Protein AF-A0A4Q9GU08-F1 (afdb_monomer)

pLDDT: mean 93.98, std 8.06, range [50.5, 98.88]

Solvent-accessible surface area (backbone atoms only — not comparable to full-atom values): 18104 Å² total; per-residue (Å²): 115,50,34,50,41,91,43,99,48,80,90,37,24,18,35,25,36,45,15,51,39,58,39,74,58,59,21,26,62,29,75,61,29,15,22,50,51,20,52,94,77,51,60,64,51,77,38,56,16,46,48,38,35,28,8,19,56,70,26,50,50,27,74,63,56,17,49,40,62,25,51,34,48,38,89,78,19,73,30,45,25,27,49,39,76,45,69,44,100,84,68,49,78,46,74,47,68,45,73,54,57,73,63,79,79,54,92,68,53,23,60,36,51,36,46,37,62,57,47,41,25,48,27,48,62,64,36,37,30,65,68,56,42,58,72,62,49,30,66,78,31,83,84,69,80,57,47,46,30,32,72,29,57,40,97,90,66,48,56,20,60,34,75,66,56,15,77,21,61,42,66,60,54,44,50,35,50,45,31,18,53,36,26,3,23,9,18,83,90,39,60,51,49,56,32,49,67,28,89,74,36,55,47,35,70,69,45,71,59,49,36,62,94,96,51,34,46,45,42,67,76,57,50,54,52,50,44,52,53,40,45,65,28,59,60,56,82,59,64,53,45,78,78,63,9,65,58,46,38,54,76,27,46,51,44,77,52,34,21,62,55,37,48,26,62,94,62,66,64,38,70,33,24,25,46,45,25,33,36,46,28,22,78,82,53,36,48,49,27,16,38,76,79,37,52,26,32,35,34,27,40,63,58,39,44,35,43,39,51,36,46,76,64,52,14,26,37,71,58,56,8,70,18,80,43,66,67,52,42,44,69,52,38,23,51,39,39,33,64,27,32,55,45,49,69,70,43,53,70,71,54,42,52,38,31,41,46,17,51,36,19,45

Sequence (362 aa):
MWAHAPASTQHADGLGPLFVARSCASCHAGSGGRTTFRLGRDDPGEHPGLVVKLADDEGRPDPFYGAELQTQGLLGAVAEGKAGVVLGDDGRPRWRIDGRGYGPLAPGTRMSPRVAPSLFGVGLLERVDEAAILAREDPDDRNGDGVSGRAHRLADRSIGRFGWKASEPTLERQAASAFALDLGLSTVIRPDGAGDCTEWQVACLASPQGAPPGEAEVAEPLMTRLVAFLDSRPAPVTEPAAGKGPRLFATAGCGACHAPSLPLKGGGEAKAFTDLLLHDLGPDLDDGAGEAGAASAEWRTAPLWGVARALAQGSGLLHDGRAATVAEAIRWHGGEAEGAKRRFERLSSKDRDALTAYVEGL

Foldseek 3Di:
DADEPPDPDLLRYQQAQFALDSDQCQLQVADQRWHLDAPPPDFQQPRSQKKKAKAAQQAHGFQQQFGTQRSDGDQPFDRQAGWDWDQDPVRFTDIDGHPGPRDDTDPRIFIFMFGGGGLAPVLQQLFFDPVQLQVLAQLPPPVVLQWHWDFQQAPVRATFQDDFQSHHRHPLVVVQLCCLHHRLWADPVRRDSLRRHHPSRVSSNPGDGSDDPPATSCHPVNSVVVRVVSSPRHFAQFDFDDDCQVVLCVVLVLCSAQPQWGAGDVGDIDRFRGSQTWTQQDDLQQRSNANNRGGSRITGGGGLTCLLSSLVSQAADDGNSHHNFPLSVLCSGHRSSPSSSVSLVPDDPVNVVSNRRRSSRD

InterPro domains:
  IPR009056 Cytochrome c-like domain [PS51007] (240-362)
  IPR010538 Di-haem oxidoreductase, putative peroxidase [PF06537] (109-361)
  IPR036909 Cytochrome c-like domain superfamily [G3DSA:1.10.760.10] (223-362)
  IPR036909 Cytochrome c-like domain superfamily [SSF46626] (234-362)
  IPR051395 Cytochrome c-dependent Peroxidase and MauG [PTHR30600] (21-361)

Secondary structure (DSSP, 8-state):
--EESSPS-TTSEEE-SEES-SSHHHHT-SGGG-----BTTB-TTT-TTEEEEEE-TT-PBBTTTBSB---EE-TTPPP--EEEEEE-TTS-EEEEEES-SSSSPPTT-EEEEEE----TTHHHHHTB-HHHHHTT--TT-TTSSS---B--B-TTSPBP-BTTTT-BSSHHHHHHHHHHHHS---BSSS--TTTT--TT-HHHHTSPPSS-TTS-SB-HHHHHHHHHHHHTPPPPP--PPPSSHHHHHHHHTGGGTS-S-EEBTTS-EE--S----EEE--TTS--S--BTTB-TTEEE----TTHHHHHHTTPPBSTTS-BSSHHHHHHH--GGGHHHHHHHHTS-HHHHHHHHHHHHT-

Structure (mmCIF, N/CA/C/O backbone):
data_AF-A0A4Q9GU08-F1
#
_entry.id   AF-A0A4Q9GU08-F1
#
loop_
_atom_site.group_PDB
_atom_site.id
_atom_site.type_symbol
_atom_site.label_atom_id
_atom_site.label_alt_id
_atom_site.label_comp_id
_atom_site.label_asym_id
_atom_site.label_entity_id
_atom_site.label_seq_id
_atom_site.pdbx_PDB_ins_code
_atom_site.Cartn_x
_atom_site.Cartn_y
_atom_site.Cartn_z
_atom_site.occupancy
_atom_site.B_iso_or_equiv
_atom_site.auth_seq_id
_atom_site.auth_comp_id
_atom_site.auth_asym_id
_atom_site.auth_atom_id
_atom_site.pdbx_PDB_model_num
ATOM 1 N N . MET A 1 1 ? 13.114 14.716 -11.279 1.00 60.84 1 MET A N 1
ATOM 2 C CA . MET A 1 1 ? 12.374 14.008 -12.342 1.00 60.84 1 MET A CA 1
ATOM 3 C C . MET A 1 1 ? 13.414 13.299 -13.176 1.00 60.84 1 MET A C 1
ATOM 5 O O . MET A 1 1 ? 14.388 13.957 -13.523 1.00 60.84 1 MET A O 1
ATOM 9 N N . TRP A 1 2 ? 13.241 12.003 -13.416 1.00 71.12 2 TRP A N 1
ATOM 10 C CA . TRP A 1 2 ? 14.169 11.221 -14.231 1.00 71.12 2 TRP A CA 1
ATOM 11 C C . TRP A 1 2 ? 13.911 11.468 -15.725 1.00 71.12 2 TRP A C 1
ATOM 13 O O . TRP A 1 2 ? 12.773 11.721 -16.157 1.00 71.12 2 TRP A O 1
ATOM 23 N N . ALA A 1 3 ? 14.988 11.465 -16.498 1.00 69.75 3 ALA A N 1
ATOM 24 C CA . ALA A 1 3 ? 15.001 11.561 -17.947 1.00 69.75 3 ALA A CA 1
ATOM 25 C C . ALA A 1 3 ? 15.342 10.188 -18.542 1.00 69.75 3 ALA A C 1
ATOM 27 O O . ALA A 1 3 ? 15.985 9.372 -17.889 1.00 69.75 3 ALA A O 1
ATOM 28 N N . HIS A 1 4 ? 14.861 9.930 -19.758 1.00 61.47 4 HIS A N 1
ATOM 29 C CA . HIS A 1 4 ? 15.184 8.698 -20.474 1.00 61.47 4 HIS A CA 1
ATOM 30 C C . HIS A 1 4 ? 16.636 8.733 -20.944 1.00 61.47 4 HIS A C 1
ATOM 32 O O . HIS A 1 4 ? 17.126 9.802 -21.320 1.00 61.47 4 HIS A O 1
ATOM 38 N N . ALA A 1 5 ? 17.266 7.564 -20.995 1.00 59.84 5 ALA A N 1
ATOM 39 C CA . ALA A 1 5 ? 18.600 7.431 -21.552 1.00 59.84 5 ALA A CA 1
ATOM 40 C C . ALA A 1 5 ? 18.603 7.468 -23.086 1.00 59.84 5 ALA A C 1
ATOM 42 O O . ALA A 1 5 ? 17.714 6.886 -23.716 1.00 59.84 5 ALA A O 1
ATOM 43 N N . PRO A 1 6 ? 19.598 8.127 -23.717 1.00 56.50 6 PRO A N 1
ATOM 44 C CA . PRO A 1 6 ? 20.628 8.984 -23.112 1.00 56.50 6 PRO A CA 1
ATOM 45 C C . PRO A 1 6 ? 20.108 10.408 -22.818 1.00 56.50 6 PRO A C 1
ATOM 47 O O . PRO A 1 6 ? 19.596 11.086 -23.714 1.00 56.50 6 PRO A O 1
ATOM 50 N N . ALA A 1 7 ? 20.311 10.910 -21.597 1.00 60.75 7 ALA A N 1
ATOM 51 C CA . ALA A 1 7 ? 19.960 12.279 -21.210 1.00 60.75 7 ALA A CA 1
ATOM 52 C C . ALA A 1 7 ? 21.188 13.207 -21.163 1.00 60.75 7 ALA A C 1
ATOM 54 O O . ALA A 1 7 ? 22.314 12.798 -20.893 1.00 60.75 7 ALA A O 1
ATOM 55 N N . SER A 1 8 ? 20.979 14.518 -21.339 1.00 50.50 8 SER A N 1
ATOM 56 C CA . SER A 1 8 ? 22.049 15.516 -21.144 1.00 50.50 8 SER A CA 1
ATOM 57 C C . SER A 1 8 ? 22.481 15.670 -19.676 1.00 50.50 8 SER A C 1
ATOM 59 O O . SER A 1 8 ? 23.526 16.256 -19.397 1.00 50.50 8 SER A O 1
ATOM 61 N N . THR A 1 9 ? 21.698 15.140 -18.730 1.00 54.97 9 THR A N 1
ATOM 62 C CA . THR A 1 9 ? 21.961 15.169 -17.287 1.00 54.97 9 THR A CA 1
ATOM 63 C C . THR A 1 9 ? 22.280 13.772 -16.756 1.00 54.97 9 THR A C 1
ATOM 65 O O . THR A 1 9 ? 21.368 13.038 -16.386 1.00 54.97 9 THR A O 1
ATOM 68 N N . GLN A 1 10 ? 23.568 13.443 -16.628 1.00 54.66 10 GLN A N 1
ATOM 69 C CA . GLN A 1 10 ? 24.058 12.121 -16.192 1.00 54.66 10 GLN A CA 1
ATOM 70 C C . GLN A 1 10 ? 23.560 11.675 -14.800 1.00 54.66 10 GLN A C 1
ATOM 72 O O . GLN A 1 10 ? 23.542 10.492 -14.500 1.00 54.66 10 GLN A O 1
ATOM 77 N N . HIS A 1 11 ? 23.151 12.606 -13.928 1.00 50.59 11 HIS A N 1
ATOM 78 C CA . HIS A 1 11 ? 22.688 12.301 -12.562 1.00 50.59 11 HIS A CA 1
ATOM 79 C C . HIS A 1 11 ? 21.182 12.016 -12.439 1.00 50.59 11 HIS A C 1
ATOM 81 O O . HIS A 1 11 ? 20.710 11.722 -11.342 1.00 50.59 11 HIS A O 1
ATOM 87 N N . ALA A 1 12 ? 20.423 12.174 -13.524 1.00 59.12 12 ALA A N 1
ATOM 88 C CA . ALA A 1 12 ? 18.991 11.878 -13.586 1.00 59.12 12 ALA A CA 1
ATOM 89 C C . ALA A 1 12 ? 18.651 11.091 -14.861 1.00 59.12 12 ALA A C 1
ATOM 91 O O . ALA A 1 12 ? 17.525 11.170 -15.352 1.00 59.12 12 ALA A O 1
ATOM 92 N N . ASP A 1 13 ? 19.651 10.398 -15.401 1.00 59.47 13 ASP A N 1
ATOM 93 C CA . ASP A 1 13 ? 19.553 9.542 -16.574 1.00 59.47 13 ASP A CA 1
ATOM 94 C C . ASP A 1 13 ? 19.112 8.129 -16.156 1.00 59.47 13 ASP A C 1
ATOM 96 O O . ASP A 1 13 ? 19.470 7.689 -15.064 1.00 59.47 13 ASP A O 1
ATOM 100 N N . GLY A 1 14 ? 18.329 7.442 -16.990 1.00 62.12 14 GLY A N 1
ATOM 101 C CA . GLY A 1 14 ? 17.935 6.043 -16.762 1.00 62.12 14 GLY A CA 1
ATOM 102 C C . GLY A 1 14 ? 16.454 5.772 -16.492 1.00 62.12 14 GLY A C 1
ATOM 103 O O . GLY A 1 14 ? 16.118 4.672 -16.082 1.00 62.12 14 GLY A O 1
ATOM 104 N N . LEU A 1 15 ? 15.530 6.725 -16.699 1.00 78.31 15 LEU A N 1
ATOM 105 C CA . LEU A 1 15 ? 14.101 6.367 -16.669 1.00 78.31 15 LEU A CA 1
ATOM 106 C C . LEU A 1 15 ? 13.862 5.202 -17.640 1.00 78.31 15 LEU A C 1
ATOM 108 O O . LEU A 1 15 ? 14.143 5.358 -18.835 1.00 78.31 15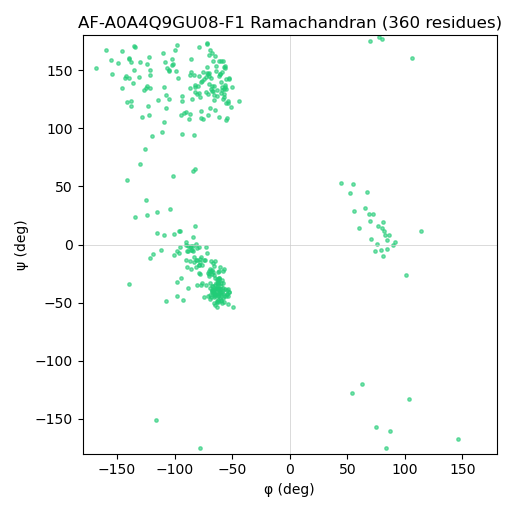 LEU A O 1
ATOM 112 N N . GLY A 1 16 ? 13.344 4.087 -17.121 1.00 79.19 16 GLY A N 1
ATOM 113 C CA . GLY A 1 16 ? 13.185 2.867 -17.894 1.00 79.19 16 GLY A CA 1
ATOM 114 C C . GLY A 1 16 ? 12.282 3.059 -19.114 1.00 79.19 16 GLY A C 1
ATOM 115 O O . GLY A 1 16 ? 11.468 3.988 -19.168 1.00 79.19 16 GLY A O 1
ATOM 116 N N . PRO A 1 17 ? 12.407 2.196 -20.130 1.00 87.38 17 PRO A N 1
ATOM 117 C CA . PRO A 1 17 ? 11.572 2.260 -21.328 1.00 87.38 17 PRO A CA 1
ATOM 118 C C . PRO A 1 17 ? 10.094 1.956 -21.042 1.00 87.38 17 PRO A C 1
ATOM 120 O O . PRO A 1 17 ? 9.236 2.471 -21.757 1.00 87.38 17 PRO A O 1
ATOM 123 N N . LEU A 1 18 ? 9.797 1.182 -19.994 1.00 93.81 18 LEU A N 1
ATOM 124 C CA . LEU A 1 18 ? 8.470 0.989 -19.410 1.00 93.81 18 LEU A CA 1
ATOM 125 C C . LEU A 1 18 ? 8.511 1.413 -17.937 1.00 93.81 18 LEU A C 1
ATOM 127 O O . LEU A 1 18 ? 9.479 1.121 -17.237 1.00 93.81 18 LEU A O 1
ATOM 131 N N . PHE A 1 19 ? 7.507 2.174 -17.505 1.00 94.00 19 PHE A N 1
ATOM 132 C CA . PHE A 1 19 ? 7.413 2.720 -16.147 1.00 94.00 19 PHE A CA 1
ATOM 133 C C . PHE A 1 19 ? 5.964 3.106 -15.815 1.00 94.00 19 PHE A C 1
ATOM 135 O O . PHE A 1 19 ? 5.113 3.252 -16.699 1.00 94.00 19 PHE A O 1
ATOM 142 N N . VAL A 1 20 ? 5.691 3.376 -14.538 1.00 94.06 20 VAL A N 1
ATOM 143 C CA . VAL A 1 20 ? 4.426 3.962 -14.068 1.00 94.06 20 VAL A CA 1
ATOM 144 C C . VAL A 1 20 ? 4.555 5.469 -13.863 1.00 94.06 20 VAL A C 1
ATOM 146 O O . VAL A 1 20 ? 3.690 6.245 -14.274 1.00 94.06 20 VAL A O 1
ATOM 149 N N . ALA A 1 21 ? 5.652 5.919 -13.251 1.00 92.25 21 ALA A N 1
ATOM 150 C CA . ALA A 1 21 ? 5.870 7.325 -12.934 1.00 92.25 21 ALA A CA 1
ATOM 151 C C . ALA A 1 21 ? 7.316 7.773 -13.173 1.00 92.25 21 ALA A C 1
ATOM 153 O O . ALA A 1 21 ? 8.253 6.990 -13.188 1.00 92.25 21 ALA A O 1
ATOM 154 N N . ARG A 1 22 ? 7.519 9.088 -13.322 1.00 89.56 22 ARG A N 1
ATOM 155 C CA . ARG A 1 22 ? 8.844 9.681 -13.616 1.00 89.56 22 ARG A CA 1
ATOM 156 C C . ARG A 1 22 ? 9.602 10.163 -12.379 1.00 89.56 22 ARG A C 1
ATOM 158 O O . ARG A 1 22 ? 10.690 10.742 -12.488 1.00 89.56 22 ARG A O 1
ATOM 165 N N . SER A 1 23 ? 8.991 10.053 -11.200 1.00 91.44 23 SER A N 1
ATOM 166 C CA . SER A 1 23 ? 9.593 10.426 -9.919 1.00 91.44 23 SER A CA 1
ATOM 167 C C . SER A 1 23 ? 8.769 9.917 -8.742 1.00 91.44 23 SER A C 1
ATOM 169 O O . SER A 1 23 ? 7.543 9.894 -8.820 1.00 91.44 23 SER A O 1
ATOM 171 N N . CYS A 1 24 ? 9.421 9.660 -7.605 1.00 92.12 24 CYS A N 1
ATOM 172 C CA . CYS A 1 24 ? 8.746 9.310 -6.350 1.00 92.12 24 CYS A CA 1
ATOM 173 C C . CYS A 1 24 ? 7.692 10.363 -5.959 1.00 92.12 24 CYS A C 1
ATOM 175 O O . CYS A 1 24 ? 6.599 10.038 -5.507 1.00 92.12 24 CYS A O 1
ATOM 177 N N . ALA A 1 25 ? 8.002 11.645 -6.183 1.00 91.56 25 ALA A N 1
ATOM 178 C CA . ALA A 1 25 ? 7.106 12.753 -5.873 1.00 91.56 25 ALA A CA 1
ATOM 179 C C . ALA A 1 25 ? 5.827 12.764 -6.724 1.00 91.56 25 ALA A C 1
ATOM 181 O O . ALA A 1 25 ? 4.870 13.401 -6.315 1.00 91.56 25 ALA A O 1
ATOM 182 N N . SER A 1 26 ? 5.779 12.075 -7.869 1.00 92.19 26 SER A N 1
ATOM 183 C CA . SER A 1 26 ? 4.555 11.953 -8.672 1.00 92.19 26 SER A CA 1
ATOM 184 C C . SER A 1 26 ? 3.512 11.089 -7.957 1.00 92.19 26 SER A C 1
ATOM 186 O O . SER A 1 26 ? 2.348 11.470 -7.883 1.00 92.19 26 SER A O 1
ATOM 188 N N . CYS A 1 27 ? 3.938 9.969 -7.370 1.00 94.38 27 CYS A N 1
ATOM 189 C CA . CYS A 1 27 ? 3.060 9.057 -6.634 1.00 94.38 27 CYS A CA 1
ATOM 190 C C . CYS A 1 27 ? 2.795 9.557 -5.204 1.00 94.38 27 CYS A C 1
ATOM 192 O O . CYS A 1 27 ? 1.690 9.428 -4.678 1.00 94.38 27 CYS A O 1
ATOM 194 N N . HIS A 1 28 ? 3.803 10.188 -4.595 1.00 94.81 28 HIS A N 1
ATOM 195 C CA . HIS A 1 28 ? 3.796 10.683 -3.215 1.00 94.81 28 HIS A CA 1
ATOM 196 C C . HIS A 1 28 ? 3.621 12.212 -3.122 1.00 94.81 28 HIS A C 1
ATOM 198 O O . HIS A 1 28 ? 4.132 12.842 -2.196 1.00 94.81 28 HIS A O 1
ATOM 204 N N . ALA A 1 29 ? 2.916 12.821 -4.083 1.00 87.19 29 ALA A N 1
ATOM 205 C CA . ALA A 1 29 ? 2.761 14.278 -4.199 1.00 87.19 29 ALA A CA 1
ATOM 206 C C . ALA A 1 29 ? 1.937 14.912 -3.069 1.00 87.19 29 ALA A C 1
ATOM 208 O O . ALA A 1 29 ? 2.058 16.107 -2.795 1.00 87.19 29 ALA A O 1
ATOM 209 N N . GLY A 1 30 ? 1.054 14.130 -2.447 1.00 84.94 30 GLY A N 1
ATOM 210 C CA . GLY A 1 30 ? 0.145 14.638 -1.439 1.00 84.94 30 GLY A CA 1
ATOM 211 C C . GLY A 1 30 ? 0.849 15.024 -0.142 1.00 84.94 30 GLY A C 1
ATOM 212 O O . GLY A 1 30 ? 1.968 14.621 0.191 1.00 84.94 30 GLY A O 1
ATOM 213 N N . SER A 1 31 ? 0.124 15.807 0.638 1.00 83.06 31 SER A N 1
ATOM 214 C CA . SER A 1 31 ? 0.397 16.109 2.030 1.00 83.06 31 SER A CA 1
ATOM 215 C C . SER A 1 31 ? 0.779 14.833 2.798 1.00 83.06 31 SER A C 1
ATOM 217 O O . SER A 1 31 ? 0.031 13.862 2.852 1.00 83.06 31 SER A O 1
ATOM 219 N N . GLY A 1 32 ? 1.957 14.841 3.426 1.00 79.94 32 GLY A N 1
ATOM 220 C CA . GLY A 1 32 ? 2.446 13.693 4.197 1.00 79.94 32 GLY A CA 1
ATOM 221 C C . GLY A 1 32 ? 3.092 12.609 3.333 1.00 79.94 32 GLY A C 1
ATOM 222 O O . GLY A 1 32 ? 3.359 11.519 3.822 1.00 79.94 32 GLY A O 1
ATOM 223 N N . GLY A 1 33 ? 3.366 12.887 2.055 1.00 89.00 33 GLY A N 1
ATOM 224 C CA . GLY A 1 33 ? 3.986 11.919 1.155 1.00 89.00 33 GLY A CA 1
ATOM 225 C C . GLY A 1 33 ? 3.067 10.746 0.819 1.00 89.00 33 GLY A C 1
ATOM 226 O O . GLY A 1 33 ? 3.565 9.660 0.562 1.00 89.00 33 GLY A O 1
ATOM 227 N N . ARG A 1 34 ? 1.744 10.933 0.879 1.00 93.75 34 ARG A N 1
ATOM 228 C CA . ARG A 1 34 ? 0.727 9.953 0.464 1.00 93.75 34 ARG A CA 1
ATOM 229 C C . ARG A 1 34 ? 0.125 10.394 -0.867 1.00 93.75 34 ARG A C 1
ATOM 231 O O . ARG A 1 34 ? -0.005 11.594 -1.098 1.00 93.75 34 ARG A O 1
ATOM 238 N N . THR A 1 35 ? -0.308 9.457 -1.705 1.00 96.31 35 THR A N 1
ATOM 239 C CA . THR A 1 35 ? -1.097 9.787 -2.903 1.00 96.31 35 THR A CA 1
ATOM 240 C C . THR A 1 35 ? -2.363 10.574 -2.573 1.00 96.31 35 THR A C 1
ATOM 242 O O . THR A 1 35 ? -2.952 10.387 -1.508 1.00 96.31 35 THR A O 1
ATOM 245 N N . THR A 1 36 ? -2.834 11.401 -3.503 1.00 96.50 36 THR A N 1
ATOM 246 C CA . THR A 1 36 ? -4.176 11.993 -3.455 1.00 96.50 36 THR A CA 1
ATOM 247 C C . THR A 1 36 ? -5.261 11.049 -3.953 1.00 96.50 36 THR A C 1
ATOM 249 O O . THR A 1 36 ? -6.416 11.335 -3.678 1.00 96.50 36 THR A O 1
ATOM 252 N N . PHE A 1 37 ? -4.924 9.937 -4.618 1.00 97.75 37 PHE A N 1
ATOM 253 C CA . PHE A 1 37 ? -5.879 9.056 -5.298 1.00 97.75 37 PHE A CA 1
ATOM 254 C C . PHE A 1 37 ? -7.071 8.652 -4.423 1.00 97.75 37 PHE A C 1
ATOM 256 O O . PHE A 1 37 ? -6.908 8.251 -3.264 1.00 97.75 37 PHE A O 1
ATOM 263 N N . ARG A 1 38 ? -8.269 8.714 -5.003 1.00 97.75 38 ARG A N 1
ATOM 264 C CA . ARG A 1 38 ? -9.500 8.148 -4.459 1.00 97.75 38 ARG A CA 1
ATOM 265 C C . ARG A 1 38 ? -10.339 7.556 -5.583 1.00 97.75 38 ARG A C 1
ATOM 267 O O . ARG A 1 38 ? -10.770 8.274 -6.492 1.00 97.75 38 ARG A O 1
ATOM 274 N N . LEU A 1 39 ? -10.640 6.268 -5.463 1.00 97.50 39 LEU A N 1
ATOM 275 C CA . LEU A 1 39 ? -11.527 5.578 -6.389 1.00 97.50 39 LEU A CA 1
ATOM 276 C C . LEU A 1 39 ? -12.915 6.240 -6.392 1.00 97.50 39 LEU A C 1
ATOM 278 O O . LEU A 1 39 ? -13.424 6.674 -5.357 1.00 97.50 39 LEU A O 1
ATOM 282 N N . GLY A 1 40 ? -13.514 6.357 -7.577 1.00 94.56 40 GLY A N 1
ATOM 283 C CA . GLY A 1 40 ? -14.795 7.040 -7.777 1.00 94.56 40 GLY A CA 1
ATOM 284 C C . GLY A 1 40 ? -14.690 8.567 -7.865 1.00 94.56 40 GLY A C 1
ATOM 285 O O . GLY A 1 40 ? -15.669 9.209 -8.239 1.00 94.56 40 GLY A O 1
ATOM 286 N N . ARG A 1 41 ? -13.521 9.158 -7.568 1.00 96.19 41 ARG A N 1
ATOM 287 C CA . ARG A 1 41 ? -13.219 10.561 -7.896 1.00 96.19 41 ARG A CA 1
ATOM 288 C C . ARG A 1 41 ? -12.218 10.671 -9.040 1.00 96.19 41 ARG A C 1
ATOM 290 O O . ARG A 1 41 ? -12.447 11.462 -9.948 1.00 96.19 41 ARG A O 1
ATOM 297 N N . ASP A 1 42 ? -11.119 9.932 -8.955 1.00 97.06 42 ASP A N 1
ATOM 298 C CA . ASP A 1 42 ? -10.017 10.042 -9.908 1.00 97.06 42 ASP A CA 1
ATOM 299 C C . ASP A 1 42 ? -10.055 8.909 -10.932 1.00 97.06 42 ASP A C 1
ATOM 301 O O . ASP A 1 42 ? -10.573 7.823 -10.658 1.00 97.06 42 ASP A O 1
ATOM 305 N N . ASP A 1 43 ? -9.471 9.165 -12.100 1.00 96.38 43 ASP A N 1
ATOM 306 C CA . ASP A 1 43 ? -9.274 8.151 -13.130 1.00 96.38 43 ASP A CA 1
ATOM 307 C C . ASP A 1 43 ? -8.085 7.246 -12.751 1.00 96.38 43 ASP A C 1
ATOM 309 O O . ASP A 1 43 ? -6.949 7.734 -12.692 1.00 96.38 43 ASP A O 1
ATOM 313 N N . PRO A 1 44 ? -8.300 5.943 -12.482 1.00 96.44 44 PRO A N 1
ATOM 314 C CA . PRO A 1 44 ? -7.208 5.030 -12.162 1.00 96.44 44 PRO A CA 1
ATOM 315 C C . PRO A 1 44 ? -6.200 4.864 -13.304 1.00 96.44 44 PRO A C 1
ATOM 317 O O . PRO A 1 44 ? -5.053 4.524 -13.034 1.00 96.44 44 PRO A O 1
ATOM 320 N N . GLY A 1 45 ? -6.595 5.112 -14.556 1.00 95.12 45 GLY A N 1
ATOM 321 C CA . GLY A 1 45 ? -5.724 4.968 -15.720 1.00 95.12 45 GLY A CA 1
ATOM 322 C C . GLY A 1 45 ? -4.734 6.117 -15.909 1.00 95.12 45 GLY A C 1
ATOM 323 O O . GLY A 1 45 ? -3.782 5.972 -16.673 1.00 95.12 45 GLY A O 1
ATOM 324 N N . GLU A 1 46 ? -4.946 7.244 -15.225 1.00 93.88 46 GLU A N 1
ATOM 325 C CA . GLU A 1 46 ? -4.139 8.465 -15.373 1.00 93.88 46 GLU A CA 1
ATOM 326 C C . GLU A 1 46 ? -3.472 8.913 -14.064 1.00 93.88 46 GLU A C 1
ATOM 328 O O . GLU A 1 46 ? -2.636 9.820 -14.070 1.00 93.88 46 GLU A O 1
ATOM 333 N N . HIS A 1 47 ? -3.847 8.334 -12.919 1.00 95.62 47 HIS A N 1
ATOM 334 C CA . HIS A 1 47 ? -3.384 8.821 -11.624 1.00 95.62 47 HIS A CA 1
ATOM 335 C C . HIS A 1 47 ? -2.098 8.102 -11.164 1.00 95.62 47 HIS A C 1
ATOM 337 O O . HIS A 1 47 ? -2.160 6.947 -10.748 1.00 95.62 47 HIS A O 1
ATOM 343 N N . PRO A 1 48 ? -0.941 8.790 -11.077 1.00 91.69 48 PRO A N 1
ATOM 344 C CA . PRO A 1 48 ? 0.357 8.146 -10.828 1.00 91.69 48 PRO A CA 1
ATOM 345 C C . PRO A 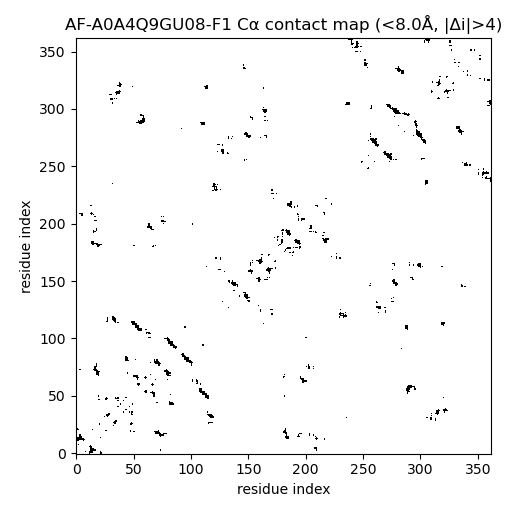1 48 ? 0.483 7.510 -9.439 1.00 91.69 48 PRO A C 1
ATOM 347 O O . PRO A 1 48 ? 1.294 6.624 -9.223 1.00 91.69 48 PRO A O 1
ATOM 350 N N . GLY A 1 49 ? -0.300 7.966 -8.460 1.00 95.19 49 GLY A N 1
ATOM 351 C CA . GLY A 1 49 ? -0.291 7.398 -7.111 1.00 95.19 49 GLY A CA 1
ATOM 352 C C . GLY A 1 49 ? -1.139 6.135 -6.909 1.00 95.19 49 GLY A C 1
ATOM 353 O O . GLY A 1 49 ? -1.449 5.833 -5.754 1.00 95.19 49 GLY A O 1
ATOM 354 N N . LEU A 1 50 ? -1.543 5.457 -7.987 1.00 97.62 50 LEU A N 1
ATOM 355 C CA . LEU A 1 50 ? -2.119 4.113 -7.981 1.00 97.62 50 LEU A CA 1
ATOM 356 C C . LEU A 1 50 ? -1.269 3.222 -8.897 1.00 97.62 50 LEU A C 1
ATOM 358 O O . LEU A 1 50 ? -1.193 3.477 -10.094 1.00 97.62 50 LEU A O 1
ATOM 362 N N . VAL A 1 51 ? -0.672 2.173 -8.341 1.00 97.75 51 VAL A N 1
ATOM 363 C CA . VAL A 1 51 ? -0.024 1.109 -9.123 1.00 97.75 51 VAL A CA 1
ATOM 364 C C . VAL A 1 51 ? -0.929 -0.117 -9.176 1.00 97.75 51 VAL A C 1
ATOM 366 O O . VAL A 1 51 ? -1.809 -0.253 -8.326 1.00 97.75 51 VAL A O 1
ATOM 369 N N . VAL A 1 52 ? -0.746 -1.023 -10.137 1.00 98.44 52 VAL A N 1
ATOM 370 C CA . VAL A 1 52 ? -1.535 -2.265 -10.216 1.00 98.44 52 VAL A CA 1
ATOM 371 C C . VAL A 1 52 ? -0.605 -3.457 -10.337 1.00 98.44 52 VAL A C 1
ATOM 373 O O . VAL A 1 52 ? -0.006 -3.662 -11.388 1.00 98.44 52 VAL A O 1
ATOM 376 N N . LYS A 1 53 ? -0.517 -4.263 -9.277 1.00 98.38 53 LYS A N 1
ATOM 377 C CA . LYS A 1 53 ? 0.219 -5.527 -9.322 1.00 98.38 53 LYS A CA 1
ATOM 378 C C . LYS A 1 53 ? -0.535 -6.562 -10.146 1.00 98.38 53 LYS A C 1
ATOM 380 O O . LYS A 1 53 ? -1.768 -6.610 -10.100 1.00 98.38 53 LYS A O 1
ATOM 385 N N . LEU A 1 54 ? 0.218 -7.383 -10.865 1.00 98.56 54 LEU A N 1
ATOM 386 C CA . LEU A 1 54 ? -0.267 -8.472 -11.699 1.00 98.56 54 LEU A CA 1
ATOM 387 C C . LEU A 1 54 ? 0.372 -9.765 -11.210 1.00 98.56 54 LEU A C 1
ATOM 389 O O . LEU A 1 54 ? 1.582 -9.941 -11.314 1.00 98.56 54 LEU A O 1
ATOM 393 N N . ALA A 1 55 ? -0.439 -10.647 -10.640 1.00 98.31 55 ALA A N 1
ATOM 394 C CA . ALA A 1 55 ? 0.031 -11.942 -10.175 1.00 98.31 55 ALA A CA 1
ATOM 395 C C . ALA A 1 55 ? -1.111 -12.954 -10.129 1.00 98.31 55 ALA A C 1
ATOM 397 O O . ALA A 1 55 ? -2.281 -12.570 -10.081 1.00 98.31 55 ALA A O 1
ATOM 398 N N . ASP A 1 56 ? -0.782 -14.240 -10.143 1.00 97.62 56 ASP A N 1
ATOM 399 C CA . ASP A 1 56 ? -1.728 -15.284 -9.751 1.00 97.62 56 ASP A CA 1
ATOM 400 C C . ASP A 1 56 ? -1.880 -15.389 -8.221 1.00 97.62 56 ASP A C 1
ATOM 402 O O . ASP A 1 56 ? -1.358 -14.572 -7.457 1.00 97.62 56 ASP A O 1
ATOM 406 N N . ASP A 1 57 ? -2.646 -16.375 -7.764 1.00 95.62 57 ASP A N 1
ATOM 407 C CA . ASP A 1 57 ? -2.937 -16.629 -6.353 1.00 95.62 57 ASP A CA 1
ATOM 408 C C . ASP A 1 57 ? -1.716 -17.104 -5.553 1.00 95.62 57 ASP A C 1
ATOM 410 O O . ASP A 1 57 ? -1.656 -16.880 -4.343 1.00 95.62 57 ASP A O 1
ATOM 414 N N . GLU A 1 58 ? -0.701 -17.670 -6.210 1.00 94.06 58 GLU A N 1
ATOM 415 C CA . GLU A 1 58 ? 0.588 -17.989 -5.585 1.00 94.06 58 GLU A CA 1
ATOM 416 C C . GLU A 1 58 ? 1.589 -16.821 -5.598 1.00 94.06 58 GLU A C 1
ATOM 418 O O . GLU A 1 58 ? 2.694 -16.939 -5.059 1.00 94.06 58 GLU A O 1
ATOM 423 N N . GLY A 1 59 ? 1.220 -15.688 -6.200 1.00 96.19 59 GLY A N 1
ATOM 424 C CA . GLY A 1 59 ? 2.067 -14.506 -6.291 1.00 96.19 59 GLY A CA 1
ATOM 425 C C . GLY A 1 59 ? 3.110 -14.560 -7.403 1.00 96.19 59 GLY A C 1
ATOM 426 O O . GLY A 1 59 ? 4.099 -13.826 -7.345 1.00 96.19 59 GLY A O 1
ATOM 427 N N . ARG A 1 60 ? 2.928 -15.423 -8.410 1.00 97.38 60 ARG A N 1
ATOM 428 C CA . ARG A 1 60 ? 3.778 -15.432 -9.606 1.00 97.38 60 ARG A CA 1
ATOM 429 C C . ARG A 1 60 ? 3.338 -14.299 -10.545 1.00 97.38 60 ARG A C 1
ATOM 431 O O . ARG A 1 60 ? 2.144 -14.209 -10.829 1.00 97.38 60 ARG A O 1
ATOM 438 N N . PRO A 1 61 ? 4.271 -13.457 -11.030 1.00 98.00 61 PRO A N 1
ATOM 439 C CA . PRO A 1 61 ? 3.970 -12.387 -11.981 1.00 98.00 61 PRO A CA 1
ATOM 440 C C . PRO A 1 61 ? 3.332 -12.882 -13.282 1.00 98.00 61 PRO A C 1
ATOM 442 O O . PRO A 1 61 ? 3.528 -14.035 -13.679 1.00 98.00 61 PRO A O 1
ATOM 445 N N . ASP A 1 62 ? 2.625 -11.997 -13.986 1.00 98.50 62 ASP A N 1
ATOM 446 C CA . ASP A 1 62 ? 2.132 -12.311 -15.327 1.00 98.50 62 ASP A CA 1
ATOM 447 C C . ASP A 1 62 ? 3.316 -12.468 -16.304 1.00 98.50 62 ASP A C 1
ATOM 449 O O . ASP A 1 62 ? 4.200 -11.612 -16.348 1.00 98.50 62 ASP A O 1
ATOM 453 N N . PRO A 1 63 ? 3.370 -13.531 -17.123 1.00 97.75 63 PRO A N 1
ATOM 454 C CA . PRO A 1 63 ? 4.511 -13.781 -18.002 1.00 97.75 63 PRO A CA 1
ATOM 455 C C . PRO A 1 63 ? 4.649 -12.775 -19.154 1.00 97.75 63 PRO A C 1
ATOM 457 O O . PRO A 1 63 ? 5.734 -12.663 -19.719 1.00 97.75 63 PRO A O 1
ATOM 460 N N . PHE A 1 64 ? 3.581 -12.066 -19.530 1.00 97.69 64 PHE A N 1
ATOM 461 C CA . PHE A 1 64 ? 3.606 -11.077 -20.613 1.00 97.69 64 PHE A CA 1
ATOM 462 C C . PHE A 1 64 ? 3.773 -9.651 -20.083 1.00 97.69 64 PHE A C 1
ATOM 464 O O . PHE A 1 64 ? 4.398 -8.826 -20.749 1.00 97.69 64 PHE A O 1
ATOM 471 N N . TYR A 1 65 ? 3.226 -9.383 -18.895 1.00 98.06 65 TYR A N 1
ATOM 472 C CA . TYR A 1 65 ? 3.117 -8.048 -18.299 1.00 98.06 65 TYR A CA 1
ATOM 473 C C . TYR A 1 65 ? 3.990 -7.816 -17.058 1.00 98.06 65 TYR A C 1
ATOM 475 O O . TYR A 1 65 ? 3.994 -6.717 -16.526 1.00 98.06 65 TYR A O 1
ATOM 483 N N . GLY A 1 66 ? 4.692 -8.831 -16.557 1.00 97.56 66 GLY A N 1
ATOM 484 C CA . GLY A 1 66 ? 5.515 -8.683 -15.361 1.00 97.56 66 GLY A CA 1
ATOM 485 C C . GLY A 1 66 ? 4.687 -8.614 -14.077 1.00 97.56 66 GLY A C 1
ATOM 486 O O . GLY A 1 66 ? 3.577 -9.153 -13.987 1.00 97.56 66 GLY A O 1
ATOM 487 N N . ALA A 1 67 ? 5.272 -8.023 -13.037 1.00 97.44 67 ALA A N 1
ATOM 488 C CA . ALA A 1 67 ? 4.704 -7.966 -11.693 1.00 97.44 67 ALA A CA 1
ATOM 489 C C . ALA A 1 67 ? 3.800 -6.743 -11.461 1.00 97.44 67 ALA A C 1
ATOM 491 O O . ALA A 1 67 ? 3.003 -6.737 -10.517 1.00 97.44 67 ALA A O 1
ATOM 492 N N . GLU A 1 68 ? 3.919 -5.696 -12.273 1.00 97.69 68 GLU A N 1
ATOM 493 C CA . GLU A 1 68 ? 3.192 -4.437 -12.165 1.00 97.69 68 GLU A CA 1
ATOM 494 C C . GLU A 1 68 ? 2.884 -3.838 -13.540 1.00 97.69 68 GLU A C 1
ATOM 496 O O . GLU A 1 68 ? 3.759 -3.713 -14.383 1.00 97.69 68 GLU A O 1
ATOM 501 N N . LEU A 1 69 ? 1.642 -3.380 -13.728 1.00 98.19 69 LEU A N 1
ATOM 502 C CA . LEU A 1 69 ? 1.197 -2.759 -14.972 1.00 98.19 69 LEU A CA 1
ATOM 503 C C . LEU A 1 69 ? 1.981 -1.473 -15.293 1.00 98.19 69 LEU A C 1
ATOM 505 O O . LEU A 1 69 ? 1.734 -0.421 -14.694 1.00 98.19 69 LEU A O 1
ATOM 509 N N . GLN A 1 70 ? 2.821 -1.520 -16.323 1.00 97.31 70 GLN A N 1
ATOM 510 C CA . GLN A 1 70 ? 3.617 -0.392 -16.807 1.00 97.31 70 GLN A CA 1
ATOM 511 C C . GLN A 1 70 ? 2.806 0.508 -17.752 1.00 97.31 70 GLN A C 1
ATOM 513 O O . GLN A 1 70 ? 2.688 0.278 -18.961 1.00 97.31 70 GLN A O 1
ATOM 518 N N . THR A 1 71 ? 2.210 1.562 -17.193 1.00 95.88 71 THR A N 1
ATOM 519 C CA . THR A 1 71 ? 1.238 2.412 -17.911 1.00 95.88 71 THR A CA 1
ATOM 520 C C . THR A 1 71 ? 1.849 3.410 -18.895 1.00 95.88 71 THR A C 1
ATOM 522 O O . THR A 1 71 ? 1.125 4.021 -19.687 1.00 95.88 71 THR A O 1
ATOM 525 N N . GLN A 1 72 ? 3.167 3.595 -18.864 1.00 94.62 72 GLN A N 1
ATOM 526 C CA . GLN A 1 72 ? 3.900 4.500 -19.741 1.00 94.62 72 GLN A CA 1
ATOM 527 C C . GLN A 1 72 ? 4.957 3.734 -20.535 1.00 94.62 72 GLN A C 1
ATOM 529 O O . GLN A 1 72 ? 5.512 2.743 -20.067 1.00 94.62 72 GLN A O 1
ATOM 534 N N . GLY A 1 73 ? 5.249 4.230 -21.737 1.00 92.56 73 GLY A N 1
ATOM 535 C CA . GLY A 1 73 ? 6.292 3.694 -22.602 1.00 92.56 73 GLY A CA 1
ATOM 536 C C . GLY A 1 73 ? 7.077 4.802 -23.296 1.00 92.56 73 GLY A C 1
ATOM 537 O O . GLY A 1 73 ? 6.521 5.841 -23.662 1.00 92.56 73 GLY A O 1
ATOM 538 N N . LEU A 1 74 ? 8.378 4.591 -23.465 1.00 89.56 74 LEU A N 1
ATOM 539 C CA . LEU A 1 74 ? 9.304 5.471 -24.177 1.00 89.56 74 LEU A CA 1
ATOM 540 C C . LEU A 1 74 ? 10.214 4.653 -25.096 1.00 89.56 74 LEU A C 1
ATOM 542 O O . LEU A 1 74 ? 10.217 3.429 -25.065 1.00 89.56 74 LEU A O 1
ATOM 546 N N . LEU A 1 75 ? 10.983 5.340 -25.947 1.00 83.88 75 LEU A N 1
ATOM 547 C CA . LEU A 1 75 ? 12.011 4.718 -26.799 1.00 83.88 75 LEU A CA 1
ATOM 548 C C . LEU A 1 75 ? 11.479 3.586 -27.703 1.00 83.88 75 LEU A C 1
ATOM 550 O O . LEU A 1 75 ? 12.204 2.673 -28.078 1.00 83.88 75 LEU A O 1
ATOM 554 N N . GLY A 1 76 ? 10.202 3.669 -28.089 1.00 86.00 76 GLY A N 1
ATOM 555 C CA . GLY A 1 76 ? 9.539 2.660 -28.917 1.00 86.00 76 GLY A CA 1
ATOM 556 C C . GLY A 1 76 ? 8.982 1.464 -28.139 1.00 86.00 76 GLY A C 1
ATOM 557 O O . GLY A 1 76 ? 8.307 0.635 -28.748 1.00 86.00 76 GLY A O 1
ATOM 558 N N . ALA A 1 77 ? 9.192 1.386 -26.822 1.00 92.56 77 ALA A N 1
ATOM 559 C CA . ALA A 1 77 ? 8.472 0.449 -25.973 1.00 92.56 77 ALA A CA 1
ATOM 560 C C . ALA A 1 77 ? 6.988 0.838 -25.897 1.00 92.56 77 ALA A C 1
ATOM 562 O O . ALA A 1 77 ? 6.626 2.004 -25.706 1.00 92.56 77 ALA A O 1
ATOM 563 N N . VAL A 1 78 ? 6.120 -0.153 -26.093 1.00 95.06 78 VAL A N 1
ATOM 564 C CA . VAL A 1 78 ? 4.668 0.027 -26.074 1.00 95.06 78 VAL A CA 1
ATOM 565 C C . VAL A 1 78 ? 4.203 -0.049 -24.624 1.00 95.06 78 VAL A C 1
ATOM 567 O O . VAL A 1 78 ? 4.481 -1.039 -23.955 1.00 95.06 78 VAL A O 1
ATOM 570 N N . ALA A 1 79 ? 3.495 0.974 -24.141 1.00 96.50 79 ALA A N 1
ATOM 571 C CA . ALA A 1 79 ? 2.873 0.924 -22.818 1.00 96.50 79 ALA A CA 1
ATOM 572 C C . ALA A 1 79 ? 1.953 -0.302 -22.702 1.00 96.50 79 ALA A C 1
ATOM 574 O O . ALA A 1 79 ? 1.257 -0.667 -23.652 1.00 96.50 79 ALA A O 1
ATOM 575 N N . GLU A 1 80 ? 1.920 -0.928 -21.533 1.00 98.06 80 GLU A N 1
ATOM 576 C CA . GLU A 1 80 ? 1.174 -2.170 -21.333 1.00 98.06 80 GLU A CA 1
ATOM 577 C C . GLU A 1 80 ? -0.344 -1.971 -21.366 1.00 98.06 80 GLU A C 1
ATOM 579 O O . GLU A 1 80 ? -1.099 -2.869 -21.751 1.00 98.06 80 GLU A O 1
ATOM 584 N N . GLY A 1 81 ? -0.795 -0.776 -21.004 1.00 97.44 81 GLY A N 1
ATOM 585 C CA . GLY A 1 81 ? -2.190 -0.365 -21.007 1.00 97.44 81 GLY A CA 1
ATOM 586 C C . GLY A 1 81 ? -2.463 0.603 -19.865 1.00 97.44 81 GLY A C 1
ATOM 587 O O . GLY A 1 81 ? -1.544 1.117 -19.233 1.00 97.44 81 GLY A O 1
ATOM 588 N N . LYS A 1 82 ? -3.739 0.858 -19.589 1.00 97.75 82 LYS A N 1
ATOM 589 C CA . LYS A 1 82 ? -4.175 1.707 -18.475 1.00 97.75 82 LYS A CA 1
ATOM 590 C C . LYS A 1 82 ? -5.069 0.928 -17.529 1.00 97.75 82 LYS A C 1
ATOM 592 O O . LYS A 1 82 ? -5.844 0.075 -17.963 1.00 97.75 82 LYS A O 1
ATOM 597 N N . ALA A 1 83 ? -4.978 1.225 -16.238 1.00 97.50 83 ALA A N 1
ATOM 598 C CA . ALA A 1 83 ? -5.893 0.654 -15.264 1.00 97.50 83 ALA A CA 1
ATOM 599 C C . ALA A 1 83 ? -7.316 1.174 -15.519 1.00 97.50 83 ALA A C 1
ATOM 601 O O . ALA A 1 83 ? -7.546 2.376 -15.608 1.00 97.50 83 ALA A O 1
ATOM 602 N N . GLY A 1 84 ? -8.273 0.260 -15.619 1.00 97.38 84 GLY A N 1
ATOM 603 C CA . GLY A 1 84 ? -9.697 0.552 -15.719 1.00 97.38 84 GLY A CA 1
ATOM 604 C C . GLY A 1 84 ? -10.462 -0.162 -14.611 1.00 97.38 84 GLY A C 1
ATOM 605 O O . GLY A 1 84 ? -10.028 -1.196 -14.100 1.00 97.38 84 GLY A O 1
ATOM 606 N N . VAL A 1 85 ? -11.626 0.370 -14.241 1.00 97.31 85 VAL A N 1
ATOM 607 C CA . VAL A 1 85 ? -12.450 -0.190 -13.162 1.00 97.31 85 VAL A CA 1
ATOM 608 C C . VAL A 1 85 ? -13.937 -0.085 -13.481 1.00 97.31 85 VAL A C 1
ATOM 610 O O . VAL A 1 85 ? -14.397 0.891 -14.073 1.00 97.31 85 VAL A O 1
ATOM 613 N N . VAL A 1 86 ? -14.697 -1.104 -13.084 1.00 95.69 86 VAL A N 1
ATOM 614 C CA . VAL A 1 86 ? -16.167 -1.086 -13.043 1.00 95.69 86 VAL A CA 1
ATOM 615 C C . VAL A 1 86 ? -16.602 -1.485 -11.648 1.00 95.69 86 VAL A C 1
ATOM 617 O O . VAL A 1 86 ? -16.119 -2.482 -11.122 1.00 95.69 86 VAL A O 1
ATOM 620 N N . LEU A 1 87 ? -17.524 -0.741 -11.048 1.00 94.19 87 LEU A N 1
ATOM 621 C CA . LEU A 1 87 ? -18.144 -1.176 -9.801 1.00 94.19 87 LEU A CA 1
ATOM 622 C C . LEU A 1 87 ? -19.202 -2.236 -10.115 1.00 94.19 87 LEU A C 1
ATOM 624 O O . LEU A 1 87 ? -20.061 -2.017 -10.967 1.00 94.19 87 LEU A O 1
ATOM 628 N N . GLY A 1 88 ? -19.113 -3.390 -9.457 1.00 91.62 88 GLY A N 1
ATOM 629 C CA . GLY A 1 88 ? -20.175 -4.390 -9.494 1.00 91.62 88 GLY A CA 1
ATOM 630 C C . GLY A 1 88 ? -21.426 -3.921 -8.749 1.00 91.62 88 GLY A C 1
ATOM 631 O O . GLY A 1 88 ? -21.378 -2.970 -7.970 1.00 91.62 88 GLY A O 1
ATOM 632 N N . ASP A 1 89 ? -22.537 -4.636 -8.936 1.00 91.69 89 ASP A N 1
ATOM 633 C CA . ASP A 1 89 ? -23.799 -4.380 -8.215 1.00 91.69 89 ASP A CA 1
ATOM 634 C C . ASP A 1 89 ? -23.656 -4.546 -6.688 1.00 91.69 89 ASP A C 1
ATOM 636 O O . ASP A 1 89 ? -24.418 -3.982 -5.908 1.00 91.69 89 ASP A O 1
ATOM 640 N N . ASP A 1 90 ? -22.650 -5.309 -6.264 1.00 89.38 90 ASP A N 1
ATOM 641 C CA . ASP A 1 90 ? -22.219 -5.503 -4.878 1.00 89.38 90 ASP A CA 1
ATOM 642 C C . ASP A 1 90 ? -21.322 -4.367 -4.348 1.00 89.38 90 ASP A C 1
ATOM 644 O O . ASP A 1 90 ? -20.863 -4.415 -3.209 1.00 89.38 90 ASP A O 1
ATOM 648 N N . GLY A 1 91 ? -21.044 -3.352 -5.168 1.00 90.50 91 GLY A N 1
ATOM 649 C CA . GLY A 1 91 ? -20.152 -2.241 -4.851 1.00 90.50 91 GLY A CA 1
ATOM 650 C C . GLY A 1 91 ? -18.660 -2.583 -4.918 1.00 90.50 91 GLY A C 1
ATOM 651 O O . GLY A 1 91 ? -17.838 -1.699 -4.672 1.00 90.50 91 GLY A O 1
ATOM 652 N N . ARG A 1 92 ? -18.276 -3.824 -5.257 1.00 93.56 92 ARG A N 1
ATOM 653 C CA . ARG A 1 92 ? -16.863 -4.226 -5.338 1.00 93.56 92 ARG A CA 1
ATOM 654 C C . ARG A 1 92 ? -16.236 -3.758 -6.655 1.00 93.56 92 ARG A C 1
ATOM 656 O O . ARG A 1 92 ? -16.859 -3.910 -7.713 1.00 93.56 92 ARG A O 1
ATOM 663 N N . PRO A 1 93 ? -15.009 -3.209 -6.635 1.00 95.69 93 PRO A N 1
ATOM 664 C CA . PRO A 1 93 ? -14.330 -2.808 -7.856 1.00 95.69 93 PRO A CA 1
ATOM 665 C C . PRO A 1 93 ? -13.852 -4.029 -8.648 1.00 95.69 93 PRO A C 1
ATOM 667 O O . PRO A 1 93 ? -13.217 -4.936 -8.118 1.00 95.69 93 PRO A O 1
ATOM 670 N N . ARG A 1 94 ? -14.156 -4.036 -9.945 1.00 95.19 94 ARG A N 1
ATOM 671 C CA . ARG A 1 94 ? -13.711 -5.031 -10.923 1.00 95.19 94 ARG A CA 1
ATOM 672 C C . ARG A 1 94 ? -12.705 -4.368 -11.845 1.00 95.19 94 ARG A C 1
ATOM 674 O O . ARG A 1 94 ? -13.073 -3.546 -12.689 1.00 95.19 94 ARG A O 1
ATOM 681 N N . TRP A 1 95 ? -11.441 -4.705 -11.640 1.00 96.75 95 TRP A N 1
ATOM 682 C CA . TRP A 1 95 ? -10.317 -4.109 -12.348 1.00 96.75 95 TRP A CA 1
ATOM 683 C C . TRP A 1 95 ? -10.095 -4.767 -13.707 1.00 96.75 95 TRP A C 1
ATOM 685 O O . TRP A 1 95 ? -10.345 -5.958 -13.898 1.00 96.75 95 TRP A O 1
ATOM 695 N N . ARG A 1 96 ? -9.653 -3.963 -14.669 1.00 96.31 96 ARG A N 1
ATOM 696 C CA . ARG A 1 96 ? -9.295 -4.388 -16.023 1.00 96.31 96 ARG A CA 1
ATOM 697 C C . ARG A 1 96 ? -8.131 -3.549 -16.539 1.00 96.31 96 ARG A C 1
ATOM 699 O O . ARG A 1 96 ? -7.823 -2.499 -15.984 1.00 96.31 96 ARG A O 1
ATOM 706 N N . ILE A 1 97 ? -7.531 -3.998 -17.634 1.00 98.00 97 ILE A N 1
ATOM 707 C CA . ILE A 1 97 ? -6.530 -3.227 -18.375 1.00 98.00 97 ILE A CA 1
ATOM 708 C C . ILE A 1 97 ? -7.183 -2.758 -19.670 1.00 98.00 97 ILE A C 1
ATOM 710 O O . ILE A 1 97 ? -7.576 -3.587 -20.496 1.00 98.00 97 ILE A O 1
ATOM 714 N N . ASP A 1 98 ? -7.296 -1.447 -19.830 1.00 97.25 98 ASP A N 1
ATOM 715 C CA . ASP A 1 98 ? -7.775 -0.794 -21.041 1.00 97.25 98 ASP A CA 1
ATOM 716 C C . ASP A 1 98 ? -6.598 -0.583 -22.007 1.00 97.25 98 ASP A C 1
ATOM 718 O O . ASP A 1 98 ? -5.517 -0.157 -21.603 1.00 97.25 98 ASP A O 1
ATOM 722 N N . GLY A 1 99 ? -6.788 -0.904 -23.292 1.00 96.25 99 GLY A N 1
ATOM 723 C CA . GLY A 1 99 ? -5.748 -0.720 -24.315 1.00 96.25 99 GLY A CA 1
ATOM 724 C C . GLY A 1 99 ? -4.518 -1.622 -24.143 1.00 96.25 99 GLY A C 1
ATOM 725 O O . GLY A 1 99 ? -3.397 -1.143 -24.251 1.00 96.25 99 GLY A O 1
ATOM 726 N N . ARG A 1 100 ? -4.730 -2.915 -23.868 1.00 96.69 100 ARG A N 1
ATOM 727 C CA . ARG A 1 100 ? -3.671 -3.921 -23.670 1.00 96.69 100 ARG A CA 1
ATOM 728 C C . ARG A 1 100 ? -2.635 -3.944 -24.806 1.00 96.69 100 ARG A C 1
ATOM 730 O O . ARG A 1 100 ? -2.979 -4.287 -25.936 1.00 96.69 100 ARG A O 1
ATOM 737 N N . GLY A 1 101 ? -1.375 -3.659 -24.475 1.00 96.56 101 GLY A N 1
ATOM 738 C CA . GLY A 1 101 ? -0.252 -3.618 -25.421 1.00 96.56 101 GLY A CA 1
ATOM 739 C C . GLY A 1 101 ? 0.312 -4.984 -25.830 1.00 96.56 101 GLY A C 1
ATOM 740 O O . GLY A 1 101 ? 0.836 -5.113 -26.933 1.00 96.56 101 GLY A O 1
ATOM 741 N N . TYR A 1 102 ? 0.157 -6.012 -24.988 1.00 96.38 102 TYR A N 1
ATOM 742 C CA . TYR A 1 102 ? 0.821 -7.318 -25.140 1.00 96.38 102 TYR A CA 1
ATOM 743 C C . TYR A 1 102 ? -0.160 -8.502 -25.172 1.00 96.38 102 TYR A C 1
ATOM 745 O O . TYR A 1 102 ? 0.200 -9.640 -24.887 1.00 96.38 102 TYR A O 1
ATOM 753 N N . GLY A 1 103 ? -1.409 -8.252 -25.578 1.00 95.69 103 GLY A N 1
ATOM 754 C CA . GLY A 1 103 ? -2.432 -9.291 -25.721 1.00 95.69 103 GLY A CA 1
ATOM 755 C C . GLY A 1 103 ? -3.209 -9.573 -24.427 1.00 95.69 103 GLY A C 1
ATOM 756 O O . GLY A 1 103 ? -3.340 -8.700 -23.573 1.00 95.69 103 GLY A O 1
ATOM 757 N N . PRO A 1 104 ? -3.867 -10.736 -24.298 1.00 96.75 104 PRO A N 1
ATOM 758 C CA . PRO A 1 104 ? -4.559 -11.098 -23.064 1.00 96.75 104 PRO A CA 1
ATOM 759 C C . PRO A 1 104 ? -3.567 -11.423 -21.935 1.00 96.75 104 PRO A C 1
ATOM 761 O O . PRO A 1 104 ? -2.519 -12.004 -22.190 1.00 96.75 104 PRO A O 1
ATOM 764 N N . LEU A 1 105 ? -3.947 -11.112 -20.689 1.00 97.50 105 LEU A N 1
ATOM 765 C CA . LEU A 1 105 ? -3.255 -11.622 -19.499 1.00 97.50 105 LEU A CA 1
ATOM 766 C C . LEU A 1 105 ? -3.244 -13.154 -19.499 1.00 97.50 105 LEU A C 1
ATOM 768 O O . LEU A 1 105 ? -4.169 -13.785 -20.032 1.00 97.50 105 LEU A O 1
ATOM 772 N N . ALA A 1 106 ? -2.241 -13.744 -18.854 1.00 97.94 106 ALA A N 1
ATOM 773 C CA . ALA A 1 106 ? -2.204 -15.182 -18.666 1.00 97.94 106 ALA A CA 1
ATOM 774 C C . ALA A 1 106 ? -3.427 -15.672 -17.859 1.00 97.94 106 ALA A C 1
ATOM 776 O O . ALA A 1 106 ? -3.946 -14.965 -16.986 1.00 97.94 106 ALA A O 1
ATOM 777 N N . PRO A 1 107 ? -3.935 -16.888 -18.137 1.00 97.38 107 PRO A N 1
ATOM 778 C CA . PRO A 1 107 ? -4.976 -17.485 -17.315 1.00 97.38 107 PRO A CA 1
ATOM 779 C C . PRO A 1 107 ? -4.513 -17.585 -15.861 1.00 97.38 107 PRO A C 1
ATOM 781 O O . PRO A 1 107 ? -3.444 -18.117 -15.591 1.00 97.38 107 PRO A O 1
ATOM 784 N N . GLY A 1 108 ? -5.335 -17.101 -14.933 1.00 96.75 108 GLY A N 1
ATOM 785 C CA . GLY A 1 108 ? -4.994 -17.095 -13.507 1.00 96.75 108 GLY A CA 1
ATOM 786 C C . GLY A 1 108 ? -4.508 -15.742 -12.997 1.00 96.75 108 GLY A C 1
ATOM 787 O O . GLY A 1 108 ? -4.809 -15.432 -11.852 1.00 96.75 108 GLY A O 1
ATOM 788 N N . THR A 1 109 ? -3.931 -14.885 -13.847 1.00 98.25 109 THR A N 1
ATOM 789 C CA . THR A 1 109 ? -3.512 -13.535 -13.444 1.00 98.25 109 THR A CA 1
ATOM 790 C C . THR A 1 109 ? -4.685 -12.738 -12.864 1.00 98.25 109 THR A C 1
ATOM 792 O O . THR A 1 109 ? -5.809 -12.737 -13.391 1.00 98.25 109 THR A O 1
ATOM 795 N N . ARG A 1 110 ? -4.419 -12.059 -11.752 1.00 97.88 110 ARG A N 1
ATOM 796 C CA . ARG A 1 110 ? -5.306 -11.146 -11.033 1.00 97.88 110 ARG A CA 1
ATOM 797 C C . ARG A 1 110 ? -4.656 -9.772 -10.927 1.00 97.88 110 ARG A C 1
ATOM 799 O O . ARG A 1 110 ? -3.459 -9.615 -11.144 1.00 97.88 110 ARG A O 1
ATOM 806 N N . MET A 1 111 ? -5.482 -8.768 -10.651 1.00 97.94 111 MET A N 1
ATOM 807 C CA . MET A 1 111 ? -5.067 -7.370 -10.566 1.00 97.94 111 MET A CA 1
ATOM 808 C C . MET A 1 111 ? -5.240 -6.877 -9.132 1.00 97.94 111 MET A C 1
ATOM 810 O O . MET A 1 111 ? -6.355 -6.906 -8.619 1.00 97.94 111 MET A O 1
ATOM 814 N N . SER A 1 112 ? -4.164 -6.367 -8.535 1.00 97.88 112 SER A N 1
ATOM 815 C CA . SER A 1 112 ? -4.134 -5.817 -7.173 1.00 97.88 112 SER A CA 1
ATOM 816 C C . SER A 1 112 ? -3.709 -4.344 -7.202 1.00 97.88 112 SER A C 1
ATOM 818 O O . SER A 1 112 ? -2.512 -4.035 -7.231 1.00 97.88 112 SER A O 1
ATOM 820 N N . PRO A 1 113 ? -4.666 -3.401 -7.256 1.00 98.12 113 PRO A N 1
ATOM 821 C CA . PRO A 1 113 ? -4.379 -1.972 -7.225 1.00 98.12 113 PRO A CA 1
ATOM 822 C C . PRO A 1 113 ? -3.881 -1.525 -5.854 1.00 98.12 113 PRO A C 1
ATOM 824 O O . PRO A 1 113 ? -4.422 -1.919 -4.826 1.00 98.12 113 PRO A O 1
ATOM 827 N N . ARG A 1 114 ? -2.871 -0.660 -5.824 1.00 97.81 114 ARG A N 1
ATOM 828 C CA . ARG A 1 114 ? -2.206 -0.215 -4.600 1.00 97.81 114 ARG A CA 1
ATOM 829 C C . ARG A 1 114 ? -1.942 1.276 -4.639 1.00 97.81 114 ARG A C 1
ATOM 831 O O . ARG A 1 114 ? -1.212 1.786 -5.483 1.00 97.81 114 ARG A O 1
ATOM 838 N N . VAL A 1 115 ? -2.522 1.987 -3.688 1.00 97.94 115 VAL A N 1
ATOM 839 C CA . VAL A 1 115 ? -2.310 3.414 -3.499 1.00 97.94 115 VAL A CA 1
ATOM 840 C C . VAL A 1 115 ? -0.965 3.649 -2.827 1.00 97.94 115 VAL A C 1
ATOM 842 O O . VAL A 1 115 ? -0.591 2.932 -1.894 1.00 97.94 115 VAL A O 1
ATOM 845 N N . ALA A 1 116 ? -0.244 4.678 -3.269 1.00 97.56 116 ALA A N 1
ATOM 846 C CA . ALA A 1 116 ? 1.046 5.025 -2.684 1.00 97.56 116 ALA A CA 1
ATOM 847 C C . ALA A 1 116 ? 0.863 5.476 -1.212 1.00 97.56 116 ALA A C 1
ATOM 849 O O . ALA A 1 116 ? 0.190 6.489 -0.956 1.00 97.56 116 ALA A O 1
ATOM 850 N N . PRO A 1 117 ? 1.415 4.742 -0.221 1.00 95.50 117 PRO A N 1
ATOM 851 C CA . PRO A 1 117 ? 1.213 5.044 1.193 1.00 95.50 117 PRO A CA 1
ATOM 852 C C . PRO A 1 117 ? 1.968 6.313 1.615 1.00 95.50 117 PRO A C 1
ATOM 854 O O . PRO A 1 117 ? 2.751 6.878 0.856 1.00 95.50 117 PRO A O 1
ATOM 857 N N . SER A 1 118 ? 1.724 6.771 2.845 1.00 94.25 118 SER A N 1
ATOM 858 C CA . SER A 1 118 ? 2.466 7.889 3.443 1.00 94.25 118 SER A CA 1
ATOM 859 C C . SER A 1 118 ? 3.948 7.541 3.595 1.00 94.25 118 SER A C 1
ATOM 861 O O . SER A 1 118 ? 4.275 6.488 4.139 1.00 94.25 118 SER A O 1
ATOM 863 N N . LEU A 1 119 ? 4.833 8.456 3.190 1.00 95.50 119 LEU A N 1
ATOM 864 C CA . LEU A 1 119 ? 6.274 8.376 3.466 1.00 95.50 119 LEU A CA 1
ATOM 865 C C . LEU A 1 119 ? 6.663 8.978 4.826 1.00 95.50 119 LEU A C 1
ATOM 867 O O . LEU A 1 119 ? 7.827 8.943 5.209 1.00 95.50 119 LEU A O 1
ATOM 871 N N . PHE A 1 120 ? 5.731 9.586 5.560 1.00 94.69 120 PHE A N 1
ATOM 872 C CA . PHE A 1 120 ? 6.013 10.157 6.878 1.00 94.69 120 PHE A CA 1
ATOM 873 C C . PHE A 1 120 ? 5.964 9.080 7.965 1.00 94.69 120 PHE A C 1
ATOM 875 O O . PHE A 1 120 ? 5.047 8.261 7.987 1.00 94.69 120 PHE A O 1
ATOM 882 N N . GLY A 1 121 ? 6.950 9.091 8.866 1.00 94.94 121 GLY A N 1
ATOM 883 C CA . GLY A 1 121 ? 7.075 8.132 9.966 1.00 94.94 121 GLY A CA 1
ATOM 884 C C . GLY A 1 121 ? 7.655 6.770 9.581 1.00 94.94 121 GLY A C 1
ATOM 885 O O . GLY A 1 121 ? 7.904 5.958 10.466 1.00 94.94 121 GLY A O 1
ATOM 886 N N . VAL A 1 122 ? 7.922 6.502 8.299 1.00 95.81 122 VAL A N 1
ATOM 887 C CA . VAL A 1 122 ? 8.354 5.169 7.832 1.00 95.81 122 VAL A CA 1
ATOM 888 C C . VAL A 1 122 ? 9.700 4.720 8.414 1.00 95.81 122 VAL A C 1
ATOM 890 O O . VAL A 1 122 ? 9.870 3.532 8.673 1.00 95.81 122 VAL A O 1
ATOM 893 N N . GLY A 1 123 ? 10.606 5.651 8.740 1.00 96.75 123 GLY A N 1
ATOM 894 C CA . GLY A 1 123 ? 11.841 5.349 9.479 1.00 96.75 123 GLY A CA 1
ATOM 895 C C . GLY A 1 123 ? 11.612 4.770 10.875 1.00 96.75 123 GLY A C 1
ATOM 896 O O . GLY A 1 123 ? 12.402 3.972 11.367 1.00 96.75 123 GLY A O 1
ATOM 897 N N . LEU A 1 124 ? 10.495 5.099 11.533 1.00 96.88 124 LEU A N 1
ATOM 898 C CA . LEU A 1 124 ? 10.154 4.452 12.802 1.00 96.88 124 LEU A CA 1
ATOM 899 C C . LEU A 1 124 ? 9.778 2.982 12.596 1.00 96.88 124 LEU A C 1
ATOM 901 O O . LEU A 1 124 ? 10.103 2.177 13.459 1.00 96.88 124 LEU A O 1
ATOM 905 N N . LEU A 1 125 ? 9.149 2.621 11.469 1.00 97.25 125 LEU A N 1
ATOM 906 C CA . LEU A 1 125 ? 8.787 1.229 11.161 1.00 97.25 125 LEU A CA 1
ATOM 907 C C . LEU A 1 125 ? 10.024 0.365 10.869 1.00 97.25 125 LEU A C 1
ATOM 909 O O . LEU A 1 125 ? 10.093 -0.777 11.322 1.00 97.25 125 LEU A O 1
ATOM 913 N N . GLU A 1 126 ? 11.027 0.933 10.188 1.00 96.50 126 GLU A N 1
ATOM 914 C CA . GLU A 1 126 ? 12.357 0.318 10.007 1.00 96.50 126 GLU A CA 1
ATOM 915 C C . GLU A 1 126 ? 12.979 -0.046 11.363 1.00 96.50 126 GLU A C 1
ATOM 917 O O . GLU A 1 126 ? 13.523 -1.133 11.561 1.00 96.50 126 GLU A O 1
ATOM 922 N N . ARG A 1 127 ? 12.851 0.868 12.331 1.00 97.00 127 ARG A N 1
ATOM 923 C CA . ARG A 1 127 ? 13.448 0.744 13.663 1.00 97.00 127 ARG A CA 1
ATOM 924 C C . ARG A 1 127 ? 12.620 -0.067 14.654 1.00 97.00 127 ARG A C 1
ATOM 926 O O . ARG A 1 127 ? 13.122 -0.302 15.751 1.00 97.00 127 ARG A O 1
ATOM 933 N N . VAL A 1 128 ? 11.401 -0.501 14.323 1.00 98.19 128 VAL A N 1
ATOM 934 C CA . VAL A 1 128 ? 10.610 -1.381 15.202 1.00 98.19 128 VAL A CA 1
ATOM 935 C C . VAL A 1 128 ? 11.418 -2.638 15.531 1.00 98.19 128 VAL A C 1
ATOM 937 O O . VAL A 1 128 ? 12.024 -3.254 14.647 1.00 98.19 128 VAL A O 1
ATOM 940 N N . ASP A 1 129 ? 11.444 -3.028 16.803 1.00 97.94 129 ASP A N 1
ATOM 941 C CA . ASP A 1 129 ? 12.096 -4.268 17.210 1.00 97.94 129 ASP A CA 1
ATOM 942 C C . ASP A 1 129 ? 11.388 -5.463 16.559 1.00 97.94 129 ASP A C 1
ATOM 944 O O . ASP A 1 129 ? 10.171 -5.611 16.635 1.00 97.94 129 ASP A O 1
ATOM 948 N N . GLU A 1 130 ? 12.156 -6.325 15.897 1.00 97.62 130 GLU A N 1
ATOM 949 C CA . GLU A 1 130 ? 11.609 -7.534 15.286 1.00 97.62 130 GLU A CA 1
ATOM 950 C C . GLU A 1 130 ? 10.964 -8.443 16.330 1.00 97.62 130 GLU A C 1
ATOM 952 O O . GLU A 1 130 ? 9.884 -8.975 16.090 1.00 97.62 130 GLU A O 1
ATOM 957 N N . ALA A 1 131 ? 11.559 -8.545 17.523 1.00 97.50 131 ALA A N 1
ATOM 958 C CA . ALA A 1 131 ? 10.994 -9.336 18.607 1.00 97.50 131 ALA A CA 1
ATOM 959 C C . ALA A 1 131 ? 9.617 -8.812 19.045 1.00 97.50 131 ALA A C 1
ATOM 961 O O . ALA A 1 131 ? 8.774 -9.601 19.463 1.00 97.50 131 ALA A O 1
ATOM 962 N N . ALA A 1 132 ? 9.362 -7.506 18.915 1.00 98.06 132 ALA A N 1
ATOM 963 C CA . ALA A 1 132 ? 8.063 -6.925 19.232 1.00 98.06 132 ALA A CA 1
ATOM 964 C C . ALA A 1 132 ? 6.985 -7.269 18.197 1.00 98.06 132 ALA A C 1
ATOM 966 O O . ALA A 1 132 ? 5.835 -7.462 18.583 1.00 98.06 132 ALA A O 1
ATOM 967 N N . ILE A 1 133 ? 7.348 -7.367 16.914 1.00 98.44 133 ILE A N 1
ATOM 968 C CA . ILE A 1 133 ? 6.445 -7.855 15.858 1.00 98.44 133 ILE A CA 1
ATOM 969 C C . ILE A 1 133 ? 6.124 -9.328 16.130 1.00 98.44 133 ILE A C 1
ATOM 971 O O . ILE A 1 133 ? 4.963 -9.705 16.246 1.00 98.44 133 ILE A O 1
ATOM 975 N N . LEU A 1 134 ? 7.160 -10.151 16.324 1.00 98.38 134 LEU A N 1
ATOM 976 C CA . LEU A 1 134 ? 7.016 -11.593 16.541 1.00 98.38 134 LEU A CA 1
ATOM 977 C C . LEU A 1 134 ? 6.235 -11.933 17.820 1.00 98.38 134 LEU A C 1
ATOM 979 O O . LEU A 1 134 ? 5.482 -12.898 17.849 1.00 98.38 134 LEU A O 1
ATOM 983 N N . ALA A 1 135 ? 6.367 -11.127 18.877 1.00 97.94 135 ALA A N 1
ATOM 984 C CA . ALA A 1 135 ? 5.618 -11.316 20.120 1.00 97.94 135 ALA A CA 1
ATOM 985 C C . ALA A 1 135 ? 4.099 -11.122 19.966 1.00 97.94 135 ALA A C 1
ATOM 987 O O . ALA A 1 135 ? 3.354 -11.477 20.881 1.00 97.94 135 ALA A O 1
ATOM 988 N N . ARG A 1 136 ? 3.644 -10.542 18.849 1.00 97.88 136 ARG A N 1
ATOM 989 C CA . ARG A 1 136 ? 2.225 -10.366 18.532 1.00 97.88 136 ARG A CA 1
ATOM 990 C C . ARG A 1 136 ? 1.656 -11.456 17.628 1.00 97.88 136 ARG A C 1
ATOM 992 O O . ARG A 1 136 ? 0.449 -11.452 17.423 1.00 97.88 136 ARG A O 1
ATOM 999 N N . GLU A 1 137 ? 2.484 -12.361 17.101 1.00 98.31 137 GLU A N 1
ATOM 1000 C CA . GLU A 1 137 ? 1.995 -13.471 16.280 1.00 98.31 137 GLU A CA 1
ATOM 1001 C C . GLU A 1 137 ? 1.019 -14.347 17.084 1.00 98.31 137 GLU A C 1
ATOM 1003 O O . GLU A 1 137 ? 1.322 -14.799 18.196 1.00 98.31 137 GLU A O 1
ATOM 1008 N N . ASP A 1 138 ? -0.139 -14.626 16.492 1.00 98.19 138 ASP A N 1
ATOM 1009 C CA . ASP A 1 138 ? -1.093 -15.610 17.002 1.00 98.19 138 ASP A CA 1
ATOM 1010 C C . ASP A 1 138 ? -1.740 -16.407 15.857 1.00 98.19 138 ASP A C 1
ATOM 1012 O O . ASP A 1 138 ? -2.960 -16.445 15.750 1.00 98.19 138 ASP A O 1
ATOM 1016 N N . PRO A 1 139 ? -0.948 -17.059 14.981 1.00 98.00 139 PRO A N 1
ATOM 1017 C CA . PRO A 1 139 ? -1.455 -17.695 13.761 1.00 98.00 139 PRO A CA 1
ATOM 1018 C C . PRO A 1 139 ? -2.487 -18.806 14.004 1.00 98.00 139 PRO A C 1
ATOM 1020 O O . PRO A 1 139 ? -3.230 -19.154 13.093 1.00 98.00 139 PRO A O 1
ATOM 1023 N N . ASP A 1 140 ? -2.534 -19.359 15.218 1.00 97.88 140 ASP A N 1
ATOM 1024 C CA . ASP A 1 140 ? -3.464 -20.422 15.606 1.00 97.88 140 ASP A CA 1
ATOM 1025 C C . ASP A 1 140 ? -4.681 -19.896 16.400 1.00 97.88 140 ASP A C 1
ATOM 1027 O O . ASP A 1 140 ? -5.408 -20.706 16.975 1.00 97.88 140 ASP A O 1
ATOM 1031 N N . ASP A 1 141 ? -4.876 -18.567 16.491 1.00 97.69 141 ASP A N 1
ATOM 1032 C CA . ASP A 1 141 ? -5.927 -17.905 17.296 1.00 97.69 141 ASP A CA 1
ATOM 1033 C C . ASP A 1 141 ? -6.044 -18.517 18.705 1.00 97.69 141 ASP A C 1
ATOM 1035 O O . ASP A 1 141 ? -7.096 -18.980 19.158 1.00 97.69 141 ASP A O 1
ATOM 1039 N N . ARG A 1 142 ? -4.919 -18.594 19.428 1.00 97.31 142 ARG A N 1
ATOM 1040 C CA . ARG A 1 142 ? -4.867 -19.309 20.717 1.00 97.31 142 ARG A CA 1
ATOM 1041 C C . ARG A 1 142 ? -5.695 -18.622 21.792 1.00 97.31 142 ARG A C 1
ATOM 1043 O O . ARG A 1 142 ? -6.027 -19.247 22.803 1.00 97.31 142 ARG A O 1
ATOM 1050 N N . ASN A 1 143 ? -5.963 -17.333 21.614 1.00 95.25 143 ASN A N 1
ATOM 1051 C CA . ASN A 1 143 ? -6.758 -16.544 22.537 1.00 95.25 143 ASN A CA 1
ATOM 1052 C C . ASN A 1 143 ? -8.271 -16.565 22.202 1.00 95.25 143 ASN A C 1
ATOM 1054 O O . ASN A 1 143 ? -9.076 -16.229 23.076 1.00 95.25 143 ASN A O 1
ATOM 1058 N N . GLY A 1 144 ? -8.657 -17.039 21.010 1.00 95.75 144 GLY A N 1
ATOM 1059 C CA . GLY A 1 144 ? -10.043 -17.227 20.585 1.00 95.75 144 GLY A CA 1
ATOM 1060 C C . GLY A 1 144 ? -10.793 -15.927 20.284 1.00 95.75 144 GLY A C 1
ATOM 1061 O O . GLY A 1 144 ? -12.019 -15.884 20.451 1.00 95.75 144 GLY A O 1
ATOM 1062 N N . ASP A 1 145 ? -10.089 -14.854 19.914 1.00 94.50 145 ASP A N 1
ATOM 1063 C CA . ASP A 1 145 ? -10.688 -13.572 19.528 1.00 94.50 145 ASP A CA 1
ATOM 1064 C C . ASP A 1 145 ? -11.023 -13.482 18.031 1.00 94.50 145 ASP A C 1
ATOM 1066 O O . ASP A 1 145 ? -11.713 -12.537 17.620 1.00 94.50 145 ASP A O 1
ATOM 1070 N N . GLY A 1 146 ? -10.635 -14.504 17.258 1.00 96.06 146 GLY A N 1
ATOM 1071 C CA . GLY A 1 146 ? -10.861 -14.619 15.823 1.00 96.06 146 GLY A CA 1
ATOM 1072 C C . GLY A 1 146 ? -9.788 -13.945 14.968 1.00 96.06 146 GLY A C 1
ATOM 1073 O O . GLY A 1 146 ? -10.000 -13.821 13.763 1.00 96.06 146 GLY A O 1
ATOM 1074 N N . VAL A 1 147 ? -8.686 -13.480 15.566 1.00 98.38 147 VAL A N 1
ATOM 1075 C CA . VAL A 1 147 ? -7.559 -12.844 14.875 1.00 98.38 147 VAL A CA 1
ATOM 1076 C C . VAL A 1 147 ? -6.365 -13.797 14.871 1.00 98.38 147 VAL A C 1
ATOM 1078 O O . VAL A 1 147 ? -5.945 -14.304 15.906 1.00 98.38 147 VAL A O 1
ATOM 1081 N N . SER A 1 148 ? -5.795 -14.022 13.689 1.00 98.19 148 SER A N 1
ATOM 1082 C CA . SER A 1 148 ? -4.760 -15.029 13.429 1.00 98.19 148 SER A CA 1
ATOM 1083 C C . SER A 1 148 ? -3.501 -14.426 12.804 1.00 98.19 148 SER A C 1
ATOM 1085 O O . SER A 1 148 ? -2.863 -15.016 11.931 1.00 98.19 148 SER A O 1
ATOM 1087 N N . GLY A 1 149 ? -3.133 -13.225 13.258 1.00 98.25 149 GLY A N 1
ATOM 1088 C CA . GLY A 1 149 ? -2.036 -12.451 12.689 1.00 98.25 149 GLY A CA 1
ATOM 1089 C C . GLY A 1 149 ? -0.702 -13.192 12.675 1.00 98.25 149 GLY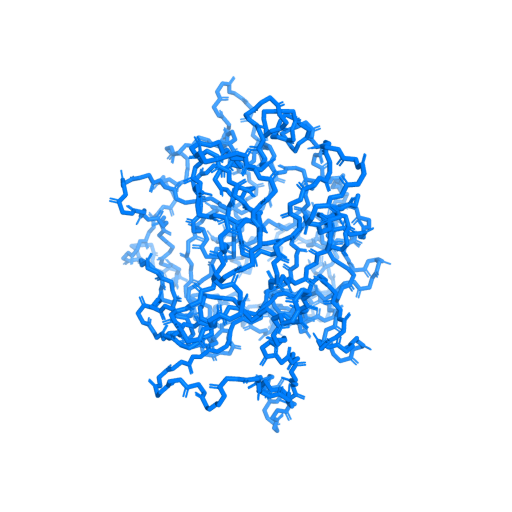 A C 1
ATOM 1090 O O . GLY A 1 149 ? -0.291 -13.793 13.674 1.00 98.25 149 GLY A O 1
ATOM 1091 N N . ARG A 1 150 ? 0.023 -13.082 11.558 1.00 98.56 150 ARG A N 1
ATOM 1092 C CA . ARG A 1 150 ? 1.358 -13.677 11.388 1.00 98.56 150 ARG A CA 1
ATOM 1093 C C . ARG A 1 150 ? 2.342 -12.718 10.737 1.00 98.56 150 ARG A C 1
ATOM 1095 O O . ARG A 1 150 ? 1.976 -11.882 9.913 1.00 98.56 150 ARG A O 1
ATOM 1102 N N . ALA A 1 151 ? 3.621 -12.855 11.056 1.00 98.56 151 ALA A N 1
ATOM 1103 C CA . ALA A 1 151 ? 4.654 -12.080 10.394 1.00 98.56 151 ALA A CA 1
ATOM 1104 C C . ALA A 1 151 ? 4.885 -12.629 8.978 1.00 98.56 151 ALA A C 1
ATOM 1106 O O . ALA A 1 151 ? 4.891 -13.845 8.751 1.00 98.56 151 ALA A O 1
ATOM 1107 N N . HIS A 1 152 ? 5.126 -11.743 8.010 1.00 98.25 152 HIS A N 1
ATOM 1108 C CA . HIS A 1 152 ? 5.532 -12.187 6.681 1.00 98.25 152 HIS A CA 1
ATOM 1109 C C . HIS A 1 152 ? 7.011 -12.585 6.706 1.00 98.25 152 HIS A C 1
ATOM 1111 O O . HIS A 1 152 ? 7.894 -11.738 6.830 1.00 98.25 152 HIS A O 1
ATOM 1117 N N . ARG A 1 153 ? 7.284 -13.889 6.612 1.00 97.38 153 ARG A N 1
ATOM 1118 C CA . ARG A 1 153 ? 8.638 -14.446 6.518 1.00 97.38 153 ARG A CA 1
ATOM 1119 C C . ARG A 1 153 ? 9.037 -14.560 5.049 1.00 97.38 153 ARG A C 1
ATOM 1121 O O . ARG A 1 153 ? 8.446 -15.351 4.321 1.00 97.38 153 ARG A O 1
ATOM 1128 N N . LEU A 1 154 ? 10.034 -13.783 4.638 1.00 96.75 154 LEU A N 1
ATOM 1129 C CA . LEU A 1 154 ? 10.529 -13.749 3.261 1.00 96.75 154 LEU A CA 1
ATOM 1130 C C . LEU A 1 154 ? 11.451 -14.945 2.971 1.00 96.75 154 LEU A C 1
ATOM 1132 O O . LEU A 1 154 ? 11.879 -15.659 3.880 1.00 96.75 154 LEU A O 1
ATOM 1136 N N . ALA A 1 155 ? 11.805 -15.154 1.700 1.00 94.00 155 ALA A N 1
ATOM 1137 C CA . ALA A 1 155 ? 12.630 -16.289 1.266 1.00 94.00 155 ALA A CA 1
ATOM 1138 C C . ALA A 1 155 ? 14.010 -16.359 1.956 1.00 94.00 155 ALA A C 1
ATOM 1140 O O . ALA A 1 155 ? 14.518 -17.445 2.230 1.00 94.00 155 ALA A O 1
ATOM 1141 N N . ASP A 1 156 ? 14.603 -15.209 2.290 1.00 94.12 156 ASP A N 1
ATOM 1142 C CA . ASP A 1 156 ? 15.867 -15.117 3.037 1.00 94.12 156 ASP A CA 1
ATOM 1143 C C . ASP A 1 156 ? 15.690 -15.216 4.567 1.00 94.12 156 ASP A C 1
ATOM 1145 O O . ASP A 1 156 ? 16.661 -15.104 5.320 1.00 94.12 156 ASP A O 1
ATOM 1149 N N . ARG A 1 157 ? 14.462 -15.508 5.019 1.00 94.00 157 ARG A N 1
ATOM 1150 C CA . ARG A 1 157 ? 14.003 -15.611 6.413 1.00 94.00 157 ARG A CA 1
ATOM 1151 C C . ARG A 1 157 ? 13.928 -14.289 7.174 1.00 94.00 157 ARG A C 1
ATOM 1153 O O . ARG A 1 157 ? 13.621 -14.320 8.366 1.00 94.00 157 ARG A O 1
ATOM 1160 N N . SER A 1 158 ? 14.179 -13.153 6.525 1.00 97.00 158 SER A N 1
ATOM 1161 C CA . SER A 1 158 ? 13.883 -11.851 7.125 1.00 97.00 158 SER A CA 1
ATOM 1162 C C . SER A 1 158 ? 12.372 -11.649 7.288 1.00 97.00 158 SER A C 1
ATOM 1164 O O . SER A 1 158 ? 11.563 -12.309 6.626 1.00 97.00 158 SER A O 1
ATOM 1166 N N . ILE A 1 159 ? 11.990 -10.753 8.200 1.00 97.69 159 ILE A N 1
ATOM 1167 C CA . ILE A 1 159 ? 10.595 -10.358 8.393 1.00 97.69 159 ILE A CA 1
ATOM 1168 C C . ILE A 1 159 ? 10.294 -9.117 7.564 1.00 97.69 159 ILE A C 1
ATOM 1170 O O . ILE A 1 159 ? 10.986 -8.101 7.656 1.00 97.69 159 ILE A O 1
ATOM 1174 N N . GLY A 1 160 ? 9.229 -9.208 6.782 1.00 97.75 160 GLY A N 1
ATOM 1175 C CA . GLY A 1 160 ? 8.697 -8.119 5.994 1.00 97.75 160 GLY A CA 1
ATOM 1176 C C . GLY A 1 160 ? 8.045 -7.016 6.828 1.00 97.75 160 GLY A C 1
ATOM 1177 O O . GLY A 1 160 ? 7.466 -7.263 7.885 1.00 97.75 160 GLY A O 1
ATOM 1178 N N . ARG A 1 161 ? 8.142 -5.772 6.351 1.00 97.44 161 ARG A N 1
ATOM 1179 C CA . ARG A 1 161 ? 7.683 -4.561 7.061 1.00 97.44 161 ARG A CA 1
ATOM 1180 C C . ARG A 1 161 ? 7.000 -3.553 6.146 1.00 97.44 161 ARG A C 1
ATOM 1182 O O . ARG A 1 161 ? 6.075 -2.857 6.569 1.00 97.44 161 ARG A O 1
ATOM 1189 N N . PHE A 1 162 ? 7.462 -3.466 4.903 1.00 98.12 162 PHE A N 1
ATOM 1190 C CA . PHE A 1 162 ? 7.041 -2.465 3.928 1.00 98.12 162 PHE A CA 1
ATOM 1191 C C . PHE A 1 162 ? 6.213 -3.079 2.802 1.00 98.12 162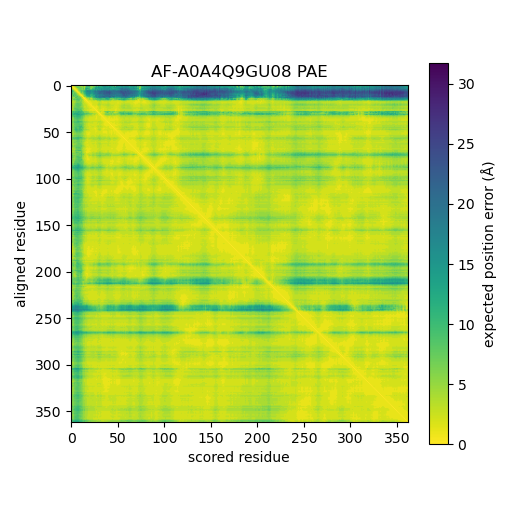 PHE A C 1
ATOM 1193 O O . PHE A 1 162 ? 6.132 -4.295 2.653 1.00 98.12 162 PHE A O 1
ATOM 1200 N N . GLY A 1 163 ? 5.525 -2.222 2.052 1.00 96.56 163 GLY A N 1
ATOM 1201 C CA . GLY A 1 163 ? 4.496 -2.639 1.108 1.00 96.56 163 GLY A CA 1
ATOM 1202 C C . GLY A 1 163 ? 3.153 -2.933 1.786 1.00 96.56 163 GLY A C 1
ATOM 1203 O O . GLY A 1 163 ? 2.990 -2.827 3.010 1.00 96.56 163 GLY A O 1
ATOM 1204 N N . TRP A 1 164 ? 2.156 -3.263 0.968 1.00 98.12 164 TRP A N 1
ATOM 1205 C CA . TRP A 1 164 ? 0.795 -3.563 1.426 1.00 98.12 164 TRP A CA 1
ATOM 1206 C C . TRP A 1 164 ? 0.650 -4.978 1.993 1.00 98.12 164 TRP A C 1
ATOM 1208 O O . TRP A 1 164 ? -0.194 -5.189 2.857 1.00 98.12 164 TRP A O 1
ATOM 1218 N N . LYS A 1 165 ? 1.515 -5.911 1.579 1.00 98.06 165 LYS A N 1
ATOM 1219 C CA . LYS A 1 165 ? 1.585 -7.288 2.090 1.00 98.06 165 LYS A CA 1
ATOM 1220 C C . LYS A 1 165 ? 2.909 -7.579 2.810 1.00 98.06 165 LYS A C 1
ATOM 1222 O O . LYS A 1 165 ? 3.363 -8.714 2.828 1.00 98.06 165 LYS A O 1
ATOM 1227 N N . ALA A 1 166 ? 3.550 -6.559 3.394 1.00 98.25 166 ALA A N 1
ATOM 1228 C CA . ALA A 1 166 ? 4.824 -6.715 4.111 1.00 98.25 166 ALA A CA 1
ATOM 1229 C C . ALA A 1 166 ? 5.892 -7.436 3.257 1.00 98.25 166 ALA A C 1
ATOM 1231 O O . ALA A 1 166 ? 6.531 -8.368 3.716 1.00 98.25 166 ALA A O 1
ATOM 1232 N N . SER A 1 167 ? 6.038 -7.080 1.987 1.00 96.81 167 SER A N 1
ATOM 1233 C CA . SER A 1 167 ? 6.858 -7.819 1.021 1.00 96.81 167 SER A CA 1
ATOM 1234 C C . SER A 1 167 ? 8.344 -7.473 1.084 1.00 96.81 167 SER A C 1
ATOM 1236 O O . SER A 1 167 ? 9.175 -8.197 0.547 1.00 96.81 167 SER A O 1
ATOM 1238 N N . GLU A 1 168 ? 8.684 -6.365 1.749 1.00 97.94 168 GLU A N 1
ATOM 1239 C CA . GLU A 1 168 ? 10.051 -5.859 1.832 1.00 97.94 168 GLU A CA 1
ATOM 1240 C C . GLU A 1 168 ? 10.487 -5.679 3.293 1.00 97.94 168 GLU A C 1
ATOM 1242 O O . GLU A 1 168 ? 9.724 -5.125 4.096 1.00 97.94 168 GLU A O 1
ATOM 1247 N N . PRO A 1 169 ? 11.699 -6.125 3.673 1.00 97.62 169 PRO A N 1
ATOM 1248 C CA . PRO A 1 169 ? 12.145 -6.132 5.064 1.00 97.62 169 PRO A CA 1
ATOM 1249 C C . PRO A 1 169 ? 12.763 -4.803 5.507 1.00 97.62 169 PRO A C 1
ATOM 1251 O O . PRO A 1 169 ? 12.832 -4.542 6.704 1.00 97.62 169 PRO A O 1
ATOM 1254 N N . THR A 1 170 ? 13.219 -3.971 4.565 1.00 97.94 170 THR A N 1
ATOM 1255 C CA . THR A 1 170 ? 13.897 -2.698 4.845 1.00 97.94 170 THR A CA 1
ATOM 1256 C C . THR A 1 170 ? 13.418 -1.588 3.914 1.00 97.94 170 THR A C 1
ATOM 1258 O O . THR A 1 170 ? 12.964 -1.848 2.794 1.00 97.94 170 THR A O 1
ATOM 1261 N N . LEU A 1 171 ? 13.572 -0.336 4.348 1.00 97.19 171 LEU A N 1
ATOM 1262 C CA . LEU A 1 171 ? 13.331 0.855 3.531 1.00 97.19 171 LEU A CA 1
ATOM 1263 C C . LEU A 1 171 ? 14.154 0.851 2.244 1.00 97.19 171 LEU A C 1
ATOM 1265 O O . LEU A 1 171 ? 13.656 1.264 1.201 1.00 97.19 171 LEU A O 1
ATOM 1269 N N . GLU A 1 172 ? 15.402 0.388 2.311 1.00 98.12 172 GLU A N 1
ATOM 1270 C CA . GLU A 1 172 ? 16.283 0.322 1.147 1.00 98.12 172 GLU A CA 1
ATOM 1271 C C . GLU A 1 172 ? 15.765 -0.671 0.105 1.00 98.12 172 GLU A C 1
ATOM 1273 O O . GLU A 1 172 ? 15.681 -0.326 -1.073 1.00 98.12 172 GLU A O 1
ATOM 1278 N N . ARG A 1 173 ? 15.338 -1.872 0.525 1.00 98.00 173 ARG A N 1
ATOM 1279 C CA . ARG A 1 173 ? 14.747 -2.842 -0.405 1.00 98.00 173 ARG A CA 1
ATOM 1280 C C . ARG A 1 173 ? 13.410 -2.362 -0.964 1.00 98.00 173 ARG A C 1
ATOM 1282 O O . ARG A 1 173 ? 13.189 -2.476 -2.165 1.00 98.00 173 ARG A O 1
ATOM 1289 N N . GLN A 1 174 ? 12.571 -1.728 -0.143 1.00 97.88 174 GLN A N 1
ATOM 1290 C CA . GLN A 1 174 ? 11.339 -1.098 -0.624 1.00 97.88 174 GLN A CA 1
ATOM 1291 C C . GLN A 1 174 ? 11.613 -0.010 -1.670 1.00 97.88 174 GLN A C 1
ATOM 1293 O O . GLN A 1 174 ? 10.905 0.064 -2.674 1.00 97.88 174 GLN A O 1
ATOM 1298 N N . ALA A 1 175 ? 12.628 0.831 -1.453 1.00 97.81 175 ALA A N 1
ATOM 1299 C CA . ALA A 1 175 ? 13.026 1.853 -2.413 1.00 97.81 175 ALA A CA 1
ATOM 1300 C C . ALA A 1 175 ? 13.593 1.229 -3.695 1.00 97.81 175 ALA A C 1
ATOM 1302 O O . ALA A 1 175 ? 13.246 1.672 -4.786 1.00 97.81 175 ALA A O 1
ATOM 1303 N N . ALA A 1 176 ? 14.415 0.183 -3.581 1.00 97.75 176 ALA A N 1
ATOM 1304 C CA . ALA A 1 176 ? 14.959 -0.543 -4.724 1.00 97.75 176 ALA A CA 1
ATOM 1305 C C . ALA A 1 176 ? 13.864 -1.197 -5.580 1.00 97.75 176 ALA A C 1
ATOM 1307 O O . ALA A 1 176 ? 13.910 -1.102 -6.805 1.00 97.75 176 ALA A O 1
ATOM 1308 N N . SER A 1 177 ? 12.856 -1.807 -4.952 1.00 97.06 177 SER A N 1
ATOM 1309 C CA . SER A 1 177 ? 11.702 -2.370 -5.656 1.00 97.06 177 SER A CA 1
ATOM 1310 C C . SER A 1 177 ? 10.850 -1.289 -6.325 1.00 97.06 177 SER A C 1
ATOM 1312 O O . SER A 1 177 ? 10.452 -1.481 -7.467 1.00 97.06 177 SER A O 1
ATOM 1314 N N . ALA A 1 178 ? 10.645 -0.128 -5.691 1.00 96.75 178 ALA A N 1
ATOM 1315 C CA . ALA A 1 178 ? 9.950 1.000 -6.322 1.00 96.75 178 ALA A CA 1
ATOM 1316 C C . ALA A 1 178 ? 10.738 1.602 -7.504 1.00 96.75 178 ALA A C 1
ATOM 1318 O O . ALA A 1 178 ? 10.149 2.010 -8.500 1.00 96.75 178 ALA A O 1
ATOM 1319 N N . PHE A 1 179 ? 12.074 1.652 -7.436 1.00 96.38 179 PHE A N 1
ATOM 1320 C CA . PHE A 1 179 ? 12.880 2.064 -8.590 1.00 96.38 179 PHE A CA 1
ATOM 1321 C C . PHE A 1 179 ? 12.707 1.106 -9.766 1.00 96.38 179 PHE A C 1
ATOM 1323 O O . PHE A 1 179 ? 12.442 1.571 -10.870 1.00 96.38 179 PHE A O 1
ATOM 1330 N N . ALA A 1 180 ? 12.803 -0.202 -9.524 1.00 96.00 180 ALA A N 1
ATOM 1331 C CA . ALA A 1 180 ? 12.713 -1.200 -10.583 1.00 96.00 180 ALA A CA 1
ATOM 1332 C C . ALA A 1 180 ? 11.304 -1.299 -11.186 1.00 96.00 180 ALA A C 1
ATOM 1334 O O . ALA A 1 180 ? 11.171 -1.310 -12.405 1.00 96.00 180 ALA A O 1
ATOM 1335 N N . LEU A 1 181 ? 10.268 -1.361 -10.345 1.00 95.94 181 LEU A N 1
ATOM 1336 C CA . LEU A 1 181 ? 8.897 -1.640 -10.784 1.00 95.94 181 LEU A CA 1
ATOM 1337 C C . LEU A 1 181 ? 8.129 -0.375 -11.176 1.00 95.94 181 LEU A C 1
ATOM 1339 O O . LEU A 1 181 ? 7.388 -0.404 -12.149 1.00 95.94 181 LEU A O 1
ATOM 1343 N N . ASP A 1 182 ? 8.325 0.741 -10.471 1.00 95.25 182 ASP A N 1
ATOM 1344 C CA . ASP A 1 182 ? 7.495 1.932 -10.690 1.00 95.25 182 ASP A CA 1
ATOM 1345 C C . ASP A 1 182 ? 8.160 2.908 -11.687 1.00 95.25 182 ASP A C 1
ATOM 1347 O O . ASP A 1 182 ? 7.479 3.694 -12.357 1.00 95.25 182 ASP A O 1
ATOM 1351 N N . LEU A 1 183 ? 9.500 2.921 -11.745 1.00 93.75 183 LEU A N 1
ATOM 1352 C CA . LEU A 1 183 ? 10.313 3.861 -12.538 1.00 93.75 183 LEU A CA 1
ATOM 1353 C C . LEU A 1 183 ? 11.181 3.174 -13.615 1.00 93.75 183 LEU A C 1
ATOM 1355 O O . LEU A 1 183 ? 11.794 3.881 -14.418 1.00 93.75 183 LEU A O 1
ATOM 1359 N N . GLY A 1 184 ? 11.262 1.839 -13.625 1.00 92.44 184 GLY A N 1
ATOM 1360 C CA . GLY A 1 184 ? 12.081 1.075 -14.572 1.00 92.44 184 GLY A CA 1
ATOM 1361 C C . GLY A 1 184 ? 13.593 1.296 -14.426 1.00 92.44 184 GLY A C 1
ATOM 1362 O O . GLY A 1 184 ? 14.303 1.279 -15.421 1.00 92.44 184 GLY A O 1
ATOM 1363 N N . LEU A 1 185 ? 14.072 1.568 -13.208 1.00 91.94 185 LEU A N 1
ATOM 1364 C CA . LEU A 1 185 ? 15.462 1.914 -12.891 1.00 91.94 185 LEU A CA 1
ATOM 1365 C C . LEU A 1 185 ? 16.180 0.793 -12.131 1.00 91.94 185 LEU A C 1
ATOM 1367 O O . LEU A 1 185 ? 15.681 0.293 -11.117 1.00 91.94 185 LEU A O 1
ATOM 1371 N N . SER A 1 186 ? 17.413 0.496 -12.536 1.00 93.88 186 SER A N 1
ATOM 1372 C CA . SER A 1 186 ? 18.301 -0.421 -11.813 1.00 93.88 186 SER A CA 1
ATOM 1373 C C . SER A 1 186 ? 18.906 0.189 -10.542 1.00 93.88 186 SER A C 1
ATOM 1375 O O . SER A 1 186 ? 19.205 1.381 -10.438 1.00 93.88 186 SER A O 1
ATOM 1377 N N . THR A 1 187 ? 19.146 -0.669 -9.553 1.00 95.25 187 THR A N 1
ATOM 1378 C CA . THR A 1 187 ? 19.846 -0.372 -8.293 1.00 95.25 187 THR A CA 1
ATOM 1379 C C . THR A 1 187 ? 20.858 -1.482 -7.993 1.00 95.25 187 THR A C 1
ATOM 1381 O O . THR A 1 187 ? 20.812 -2.544 -8.604 1.00 95.25 187 THR A O 1
ATOM 1384 N N . VAL A 1 188 ? 21.736 -1.311 -7.001 1.00 95.12 188 VAL A N 1
ATOM 1385 C CA . VAL A 1 188 ? 22.647 -2.400 -6.580 1.00 95.12 188 VAL A CA 1
ATOM 1386 C C . VAL A 1 188 ? 21.877 -3.647 -6.107 1.00 95.12 188 VAL A C 1
ATOM 1388 O O . VAL A 1 188 ? 22.303 -4.771 -6.360 1.00 95.12 188 VAL A O 1
ATOM 1391 N N . ILE A 1 189 ? 20.726 -3.461 -5.450 1.00 94.88 189 ILE A N 1
ATOM 1392 C CA . ILE A 1 189 ? 19.874 -4.557 -4.951 1.00 94.88 189 ILE A CA 1
ATOM 1393 C C . ILE A 1 189 ? 19.069 -5.205 -6.087 1.00 94.88 189 ILE A C 1
ATOM 1395 O O . ILE A 1 189 ? 18.832 -6.412 -6.067 1.00 94.88 189 ILE A O 1
ATOM 1399 N N . ARG A 1 190 ? 18.645 -4.409 -7.075 1.00 94.38 190 ARG A N 1
ATOM 1400 C CA . ARG A 1 190 ? 17.896 -4.845 -8.262 1.00 94.38 190 ARG A CA 1
ATOM 1401 C C . ARG A 1 190 ? 18.626 -4.370 -9.523 1.00 94.38 190 ARG A C 1
ATOM 1403 O O . ARG A 1 190 ? 18.276 -3.314 -10.042 1.00 94.38 190 ARG A O 1
ATOM 1410 N N . PRO A 1 191 ? 19.656 -5.100 -9.981 1.00 92.38 191 PRO A N 1
ATOM 1411 C CA . PRO A 1 191 ? 20.584 -4.613 -11.004 1.00 92.38 191 PRO A CA 1
ATOM 1412 C C . PRO A 1 191 ? 20.040 -4.683 -12.434 1.00 92.38 191 PRO A C 1
ATOM 1414 O O . PRO A 1 191 ? 20.735 -4.279 -13.360 1.00 92.38 191 PRO A O 1
ATOM 1417 N N . ASP A 1 192 ? 18.831 -5.206 -12.635 1.00 88.00 192 ASP A N 1
ATOM 1418 C CA . ASP A 1 192 ? 18.235 -5.292 -13.963 1.00 88.00 192 ASP A CA 1
ATOM 1419 C C . ASP A 1 192 ? 17.735 -3.915 -14.430 1.00 88.00 192 ASP A C 1
ATOM 1421 O O . ASP A 1 192 ? 16.746 -3.392 -13.916 1.00 88.00 192 ASP A O 1
ATOM 1425 N N . GLY A 1 193 ? 18.440 -3.322 -15.398 1.00 84.25 193 GLY A N 1
ATOM 1426 C CA . GLY A 1 193 ? 18.077 -2.044 -16.023 1.00 84.25 193 GLY A CA 1
ATOM 1427 C C . GLY A 1 193 ? 16.858 -2.126 -16.941 1.00 84.25 193 GLY A C 1
ATOM 1428 O O . GLY A 1 193 ? 16.382 -1.098 -17.409 1.00 84.25 193 GLY A O 1
ATOM 1429 N N . ALA A 1 194 ? 16.335 -3.326 -17.207 1.00 87.50 194 ALA A N 1
ATOM 1430 C CA . ALA A 1 194 ? 15.060 -3.492 -17.895 1.00 87.50 194 ALA A CA 1
ATOM 1431 C C . ALA A 1 194 ? 13.848 -3.403 -16.946 1.00 87.50 194 ALA A C 1
ATOM 1433 O O . ALA A 1 194 ? 12.712 -3.490 -17.407 1.00 87.50 194 ALA A O 1
ATOM 1434 N N . GLY A 1 195 ? 14.059 -3.212 -15.637 1.00 91.00 195 GLY A N 1
ATOM 1435 C CA . GLY A 1 195 ? 12.976 -3.042 -14.669 1.00 91.00 195 GLY A CA 1
ATOM 1436 C C . GLY A 1 195 ? 12.082 -4.280 -14.571 1.00 91.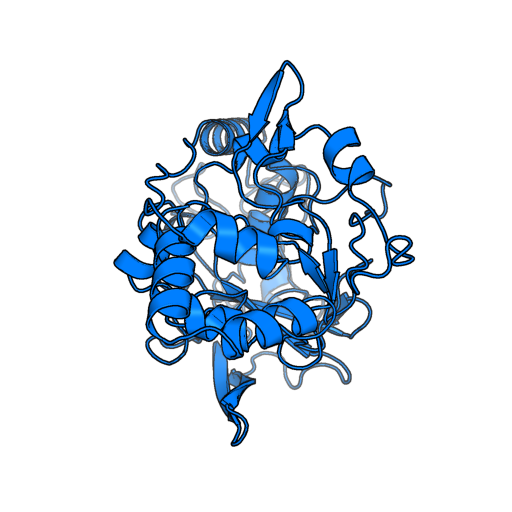00 195 GLY A C 1
ATOM 1437 O O . GLY A 1 195 ? 12.552 -5.355 -14.206 1.00 91.00 195 GLY A O 1
ATOM 1438 N N . ASP A 1 196 ? 10.792 -4.114 -14.867 1.00 95.12 196 ASP A N 1
ATOM 1439 C CA . ASP A 1 196 ? 9.781 -5.184 -14.838 1.00 95.12 196 ASP A CA 1
ATOM 1440 C C . ASP A 1 196 ? 9.532 -5.829 -16.214 1.00 95.12 196 ASP A C 1
ATOM 1442 O O . ASP A 1 196 ? 8.553 -6.549 -16.408 1.00 95.12 196 ASP A O 1
ATOM 1446 N N . CYS A 1 197 ? 10.390 -5.551 -17.200 1.00 95.62 197 CYS A N 1
ATOM 1447 C CA . CYS A 1 197 ? 10.132 -6.015 -18.550 1.00 95.62 197 CYS A CA 1
ATOM 1448 C C . CYS A 1 197 ? 10.242 -7.531 -18.719 1.00 95.62 197 CYS A C 1
ATOM 1450 O O . CYS A 1 197 ? 11.137 -8.189 -18.188 1.00 95.62 197 CYS A O 1
ATOM 1452 N N . THR A 1 198 ? 9.365 -8.082 -19.553 1.00 96.62 198 THR A N 1
ATOM 1453 C CA . THR A 1 198 ? 9.308 -9.510 -19.873 1.00 96.62 198 THR A CA 1
ATOM 1454 C C . THR A 1 198 ? 9.980 -9.830 -21.208 1.00 96.62 198 THR A C 1
ATOM 1456 O O . THR A 1 198 ? 10.235 -8.954 -22.039 1.00 96.62 198 THR A O 1
ATOM 1459 N N . GLU A 1 199 ? 10.211 -11.121 -21.471 1.00 95.56 199 GLU A N 1
ATOM 1460 C CA . GLU A 1 199 ? 10.743 -11.608 -22.756 1.00 95.56 199 GLU A CA 1
ATOM 1461 C C . GLU A 1 199 ? 9.880 -11.213 -23.971 1.00 95.56 199 GLU A C 1
ATOM 1463 O O . GLU A 1 199 ? 10.374 -11.149 -25.099 1.00 95.56 199 GLU A O 1
ATOM 1468 N N . TRP A 1 200 ? 8.602 -10.895 -23.747 1.00 95.25 200 TRP A N 1
ATOM 1469 C CA . TRP A 1 200 ? 7.652 -10.482 -24.781 1.00 95.25 200 TRP A CA 1
ATOM 1470 C C . TRP A 1 200 ? 7.786 -9.006 -25.160 1.00 95.25 200 TRP A C 1
ATOM 1472 O O . TRP A 1 200 ? 7.278 -8.571 -26.196 1.00 95.25 200 TRP A O 1
ATOM 1482 N N . GLN A 1 201 ? 8.512 -8.230 -24.359 1.00 96.25 201 GLN A N 1
ATOM 1483 C CA . GLN A 1 201 ? 8.655 -6.787 -24.503 1.00 96.25 201 GLN A CA 1
ATOM 1484 C C . GLN A 1 201 ? 9.999 -6.454 -25.154 1.00 96.25 201 GLN A C 1
ATOM 1486 O O . GLN A 1 201 ? 10.827 -5.720 -24.619 1.00 96.25 201 GLN A O 1
ATOM 1491 N N . VAL A 1 202 ? 10.208 -6.987 -26.361 1.00 95.00 202 VAL A N 1
ATOM 1492 C CA . VAL A 1 202 ? 11.486 -6.926 -27.096 1.00 95.00 202 VAL A CA 1
ATOM 1493 C C . VAL A 1 202 ? 12.033 -5.500 -27.228 1.00 95.00 202 VAL A C 1
ATOM 1495 O O . VAL A 1 202 ? 13.232 -5.286 -27.073 1.00 95.00 202 VAL A O 1
ATOM 1498 N N . ALA A 1 203 ? 11.170 -4.511 -27.488 1.00 93.69 203 ALA A N 1
ATOM 1499 C CA . ALA A 1 203 ? 11.585 -3.110 -27.587 1.00 93.69 203 ALA A CA 1
ATOM 1500 C C . ALA A 1 203 ? 12.057 -2.534 -26.239 1.00 93.69 203 ALA A C 1
ATOM 1502 O O . ALA A 1 203 ? 13.007 -1.754 -26.217 1.00 93.69 203 ALA A O 1
ATOM 1503 N N . CYS A 1 204 ? 11.441 -2.946 -25.124 1.00 93.88 204 CYS A N 1
ATOM 1504 C C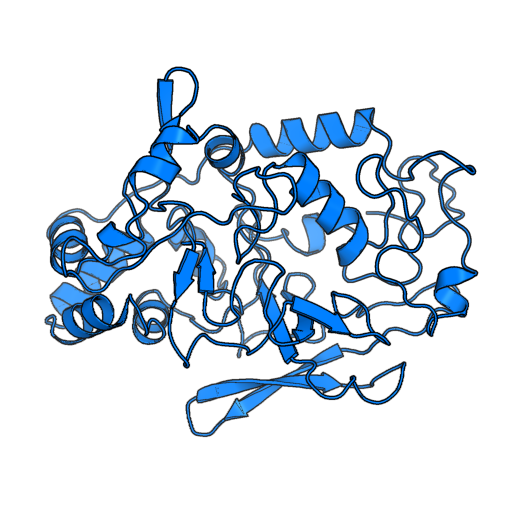A . CYS A 1 204 ? 11.937 -2.600 -23.795 1.00 93.88 204 CYS A CA 1
ATOM 1505 C C . CYS A 1 204 ? 13.326 -3.208 -23.566 1.00 93.88 204 CYS A C 1
ATOM 1507 O O . CYS A 1 204 ? 14.272 -2.478 -23.295 1.00 93.88 204 CYS A O 1
ATOM 1509 N N . LEU A 1 205 ? 13.471 -4.523 -23.751 1.00 93.62 205 LEU A N 1
ATOM 1510 C CA . LEU A 1 205 ? 14.733 -5.230 -23.499 1.00 93.62 205 LEU A CA 1
ATOM 1511 C C . LEU A 1 205 ? 15.892 -4.738 -24.380 1.00 93.62 205 LEU A C 1
ATOM 1513 O O . LEU A 1 205 ? 17.052 -4.813 -23.984 1.00 93.62 205 LEU A O 1
ATOM 1517 N N . ALA A 1 206 ? 15.586 -4.239 -25.579 1.00 92.06 206 ALA A N 1
ATOM 1518 C CA . ALA A 1 206 ? 16.564 -3.662 -26.498 1.00 92.06 206 ALA A CA 1
ATOM 1519 C C . ALA A 1 206 ? 16.864 -2.174 -26.237 1.00 92.06 206 ALA A C 1
ATOM 1521 O O . ALA A 1 206 ? 17.708 -1.597 -26.930 1.00 92.06 206 ALA A O 1
ATOM 1522 N N . SER A 1 207 ? 16.165 -1.530 -25.297 1.00 88.38 207 SER A N 1
ATOM 1523 C CA . SER A 1 207 ? 16.350 -0.106 -25.027 1.00 88.38 207 SER A CA 1
ATOM 1524 C C . SER A 1 207 ? 17.709 0.168 -24.368 1.00 88.38 207 SER A C 1
ATOM 1526 O O . SER A 1 207 ? 18.194 -0.646 -23.580 1.00 88.38 207 SER A O 1
ATOM 1528 N N . PRO A 1 208 ? 18.346 1.313 -24.674 1.00 84.88 208 PRO A N 1
ATOM 1529 C CA . PRO A 1 208 ? 19.570 1.724 -23.999 1.00 84.88 208 PRO A CA 1
ATOM 1530 C C . PRO A 1 208 ? 19.360 1.855 -22.489 1.00 84.88 208 PRO A C 1
ATOM 1532 O O . PRO A 1 208 ? 18.389 2.469 -22.053 1.00 84.88 208 PRO A O 1
ATOM 1535 N N . GLN A 1 209 ? 20.304 1.335 -21.710 1.00 81.44 209 GLN A N 1
ATOM 1536 C CA . GLN A 1 209 ? 20.356 1.538 -20.262 1.00 81.44 209 GLN A CA 1
ATOM 1537 C C . GLN A 1 209 ? 21.092 2.846 -19.943 1.00 81.44 209 GLN A C 1
ATOM 1539 O O . GLN A 1 209 ? 22.001 3.245 -20.679 1.00 81.44 209 GLN A O 1
ATOM 1544 N N . GLY A 1 210 ? 20.712 3.518 -18.853 1.00 79.62 210 GLY A N 1
ATOM 1545 C CA . GLY A 1 210 ? 21.344 4.768 -18.415 1.00 79.62 210 GLY A CA 1
ATOM 1546 C C . GLY A 1 210 ? 22.703 4.582 -17.734 1.00 79.62 210 GLY A C 1
ATOM 1547 O O . GLY A 1 210 ? 23.472 5.538 -17.635 1.00 79.62 210 GLY A O 1
ATOM 1548 N N . ALA A 1 211 ? 23.020 3.362 -17.288 1.00 83.44 211 ALA A N 1
ATOM 1549 C CA . ALA A 1 211 ? 24.282 3.028 -16.633 1.00 83.44 211 ALA A CA 1
ATOM 1550 C C . ALA A 1 211 ? 25.240 2.251 -17.556 1.00 83.44 211 ALA A C 1
ATOM 1552 O O . ALA A 1 211 ? 24.799 1.486 -18.420 1.00 83.44 211 ALA A O 1
ATOM 1553 N N . PRO A 1 212 ? 26.567 2.403 -17.376 1.00 83.06 212 PRO A N 1
ATOM 1554 C CA . PRO A 1 212 ? 27.548 1.516 -17.993 1.00 83.06 212 PRO A CA 1
ATOM 1555 C C . PRO A 1 212 ? 27.314 0.038 -17.624 1.00 83.06 212 PRO A C 1
ATOM 1557 O O . PRO A 1 212 ? 26.810 -0.251 -16.537 1.00 83.06 212 PRO A O 1
ATOM 1560 N N . PRO A 1 213 ? 27.741 -0.923 -18.468 1.00 80.38 213 PRO A N 1
ATOM 1561 C CA . PRO A 1 213 ? 27.645 -2.343 -18.142 1.00 80.38 213 PRO A CA 1
ATOM 1562 C C . PRO A 1 213 ? 28.290 -2.679 -16.789 1.00 80.38 213 PRO A C 1
ATOM 1564 O O . PRO A 1 213 ? 29.481 -2.442 -16.588 1.00 80.38 213 PRO A O 1
ATOM 1567 N N . GLY A 1 214 ? 27.509 -3.279 -15.887 1.00 81.44 214 GLY A N 1
ATOM 1568 C CA . GLY A 1 214 ? 27.953 -3.667 -14.543 1.00 81.44 214 GLY A CA 1
ATOM 1569 C C . GLY A 1 214 ? 27.764 -2.596 -13.462 1.00 81.44 214 GLY A C 1
ATOM 1570 O O . GLY A 1 214 ? 28.073 -2.863 -12.302 1.00 81.44 214 GLY A O 1
ATOM 1571 N N . GLU A 1 215 ? 27.237 -1.423 -13.812 1.00 88.56 215 GLU A N 1
ATOM 1572 C CA . GLU A 1 215 ? 26.841 -0.374 -12.870 1.00 88.56 215 GLU A CA 1
ATOM 1573 C C . GLU A 1 215 ? 25.312 -0.263 -12.788 1.00 88.56 215 GLU A C 1
ATOM 1575 O O . GLU A 1 215 ? 24.597 -0.663 -13.703 1.00 88.56 215 GLU A O 1
ATOM 1580 N N . ALA A 1 216 ? 24.810 0.281 -11.679 1.00 91.62 216 ALA A N 1
ATOM 1581 C CA . ALA A 1 216 ? 23.390 0.570 -11.501 1.00 91.62 216 ALA A CA 1
ATOM 1582 C C . ALA A 1 216 ? 23.085 2.037 -11.829 1.00 91.62 216 ALA A C 1
ATOM 1584 O O . ALA A 1 216 ? 23.860 2.926 -11.471 1.00 91.62 216 ALA A O 1
ATOM 1585 N N . GLU A 1 217 ? 21.923 2.302 -12.428 1.00 91.62 217 GLU A N 1
ATOM 1586 C CA . GLU A 1 217 ? 21.464 3.662 -12.756 1.00 91.62 217 GLU A CA 1
ATOM 1587 C C . GLU A 1 217 ? 21.256 4.506 -11.496 1.00 91.62 217 GLU A C 1
ATOM 1589 O O . GLU A 1 217 ? 21.623 5.683 -11.437 1.00 91.62 217 GLU A O 1
ATOM 1594 N N . VAL A 1 218 ? 20.747 3.886 -10.429 1.00 92.50 218 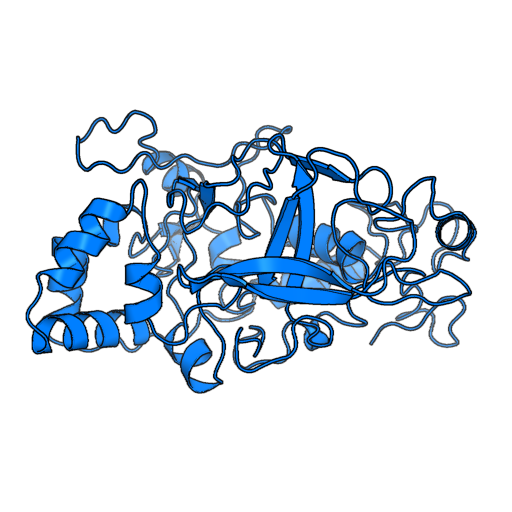VAL A N 1
ATOM 1595 C CA . VAL A 1 218 ? 20.714 4.489 -9.098 1.00 92.50 218 VAL A CA 1
ATOM 1596 C C . VAL A 1 218 ? 21.956 4.068 -8.319 1.00 92.50 218 VAL A C 1
ATOM 1598 O O . VAL A 1 218 ? 21.993 3.026 -7.659 1.00 92.50 218 VAL A O 1
ATOM 1601 N N . ALA A 1 219 ? 22.976 4.923 -8.359 1.00 91.25 219 ALA A N 1
ATOM 1602 C CA . ALA A 1 219 ? 24.223 4.705 -7.635 1.00 91.25 219 ALA A CA 1
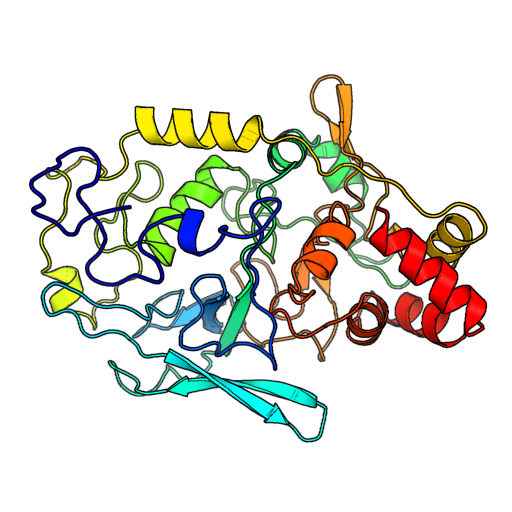ATOM 1603 C C . ALA A 1 219 ? 24.024 4.622 -6.104 1.00 91.25 219 ALA A C 1
ATOM 1605 O O . ALA A 1 219 ? 23.218 5.350 -5.514 1.00 91.25 219 ALA A O 1
ATOM 1606 N N . GLU A 1 220 ? 24.841 3.806 -5.433 1.00 93.38 220 GLU A N 1
ATOM 1607 C CA . GLU A 1 220 ? 24.786 3.564 -3.980 1.00 93.38 220 GLU A CA 1
ATOM 1608 C C . GLU A 1 220 ? 24.807 4.848 -3.115 1.00 93.38 220 GLU A C 1
ATOM 1610 O O . GLU A 1 220 ? 24.004 4.949 -2.178 1.00 93.38 220 GLU A O 1
ATOM 1615 N N . PRO A 1 221 ? 25.609 5.896 -3.419 1.00 94.44 221 PRO A N 1
ATOM 1616 C CA . PRO A 1 221 ? 25.563 7.137 -2.645 1.00 94.44 221 PRO A CA 1
ATOM 1617 C C . PRO A 1 221 ? 24.229 7.885 -2.765 1.00 94.44 221 PRO A C 1
ATOM 1619 O O . PRO A 1 221 ? 23.849 8.615 -1.848 1.00 94.44 221 PRO A O 1
ATOM 1622 N N . LEU A 1 222 ? 23.524 7.749 -3.893 1.00 93.75 222 LEU A N 1
ATOM 1623 C CA . LEU A 1 222 ? 22.195 8.332 -4.067 1.00 93.75 222 LEU A CA 1
ATOM 1624 C C . LEU A 1 222 ? 21.154 7.532 -3.279 1.00 93.75 222 LEU A C 1
ATOM 1626 O O . LEU A 1 222 ? 20.368 8.143 -2.554 1.00 93.75 222 LEU A O 1
ATOM 1630 N N . MET A 1 223 ? 21.201 6.197 -3.355 1.00 96.00 223 MET A N 1
ATOM 1631 C CA . MET A 1 223 ? 20.330 5.318 -2.568 1.00 96.00 223 MET A CA 1
ATOM 1632 C C . MET A 1 223 ? 20.479 5.587 -1.064 1.00 96.00 223 MET A C 1
ATOM 1634 O O . MET A 1 223 ? 19.493 5.872 -0.388 1.00 96.00 223 MET A O 1
ATOM 1638 N N . THR A 1 224 ? 21.713 5.631 -0.555 1.00 97.00 224 THR A N 1
ATOM 1639 C CA . THR A 1 224 ? 22.000 5.928 0.859 1.00 97.00 224 THR A CA 1
ATOM 1640 C C . THR A 1 224 ? 21.384 7.260 1.308 1.00 97.00 224 THR A C 1
ATOM 1642 O O . THR A 1 224 ? 20.769 7.344 2.372 1.00 97.00 224 THR A O 1
ATOM 1645 N N . ARG A 1 225 ? 21.497 8.322 0.495 1.00 97.06 225 ARG A N 1
ATOM 1646 C CA . ARG A 1 225 ? 20.898 9.632 0.816 1.00 97.06 225 ARG A CA 1
ATOM 1647 C C . ARG A 1 225 ? 19.374 9.596 0.786 1.00 97.06 225 ARG A C 1
ATOM 1649 O O . ARG A 1 225 ? 18.748 10.240 1.626 1.00 97.06 225 ARG A O 1
ATOM 1656 N N . LEU A 1 226 ? 18.783 8.873 -0.165 1.00 95.94 226 LEU A N 1
ATOM 1657 C CA . LEU A 1 226 ? 17.335 8.699 -0.242 1.00 95.94 226 LEU A CA 1
ATOM 1658 C C . LEU A 1 226 ? 16.811 7.966 0.996 1.00 95.94 226 LEU A C 1
ATOM 1660 O O . LEU A 1 226 ? 15.874 8.448 1.628 1.00 95.94 226 LEU A O 1
ATOM 1664 N N . VAL A 1 227 ? 17.436 6.852 1.378 1.00 97.62 227 VAL A N 1
ATOM 1665 C CA . VAL A 1 227 ? 17.048 6.087 2.569 1.00 97.62 227 VAL A CA 1
ATOM 1666 C C . VAL A 1 227 ? 17.198 6.937 3.829 1.00 97.62 227 VAL A C 1
ATOM 1668 O O . VAL A 1 227 ? 16.262 7.000 4.617 1.00 97.62 227 VAL A O 1
ATOM 1671 N N . ALA A 1 228 ? 18.293 7.688 3.986 1.00 97.81 228 ALA A N 1
ATOM 1672 C CA . ALA A 1 228 ? 18.458 8.615 5.112 1.00 97.81 228 ALA A CA 1
ATOM 1673 C C . ALA A 1 228 ? 17.389 9.729 5.133 1.00 97.81 228 ALA A C 1
ATOM 1675 O O . ALA A 1 228 ? 16.893 10.130 6.192 1.00 97.81 228 ALA A O 1
ATOM 1676 N N . PHE A 1 229 ? 16.990 10.233 3.962 1.00 96.38 229 PHE A N 1
ATOM 1677 C CA . PHE A 1 229 ? 15.888 11.187 3.850 1.00 96.38 229 PHE A CA 1
ATOM 1678 C C . PHE A 1 229 ? 14.546 10.570 4.270 1.00 96.38 229 PHE A C 1
ATOM 1680 O O . PHE A 1 229 ? 13.785 11.222 4.983 1.00 96.38 229 PHE A O 1
ATOM 1687 N N . LEU A 1 230 ? 14.254 9.333 3.857 1.00 96.25 230 LEU A N 1
ATOM 1688 C CA . LEU A 1 230 ? 13.033 8.610 4.233 1.00 96.25 230 LEU A CA 1
ATOM 1689 C C . LEU A 1 230 ? 13.015 8.255 5.729 1.00 96.25 230 LEU A C 1
ATOM 1691 O O . LEU A 1 230 ? 11.997 8.430 6.400 1.00 96.25 230 LEU A O 1
ATOM 1695 N N . ASP A 1 231 ? 14.154 7.832 6.270 1.00 95.94 231 ASP A N 1
ATOM 1696 C CA . ASP A 1 231 ? 14.315 7.468 7.678 1.00 95.94 231 ASP A CA 1
ATOM 1697 C C . ASP A 1 231 ? 14.106 8.662 8.630 1.00 95.94 231 ASP A C 1
ATOM 1699 O O . ASP A 1 231 ? 13.561 8.522 9.729 1.00 95.94 231 ASP A O 1
ATOM 1703 N N . SER A 1 232 ? 14.478 9.862 8.173 1.00 95.75 232 SER A N 1
ATOM 1704 C CA . SER A 1 232 ? 14.334 11.115 8.925 1.00 95.75 232 SER A CA 1
ATOM 1705 C C . SER A 1 232 ? 12.967 11.792 8.780 1.00 95.75 232 SER A C 1
ATOM 1707 O O . SER A 1 232 ? 12.731 12.833 9.404 1.00 95.75 232 SER A O 1
ATOM 1709 N N . ARG A 1 233 ? 12.032 11.241 7.988 1.00 95.06 233 ARG A N 1
ATOM 1710 C CA . ARG A 1 233 ? 10.688 11.826 7.862 1.00 95.06 233 ARG A CA 1
ATOM 1711 C C . ARG A 1 233 ? 9.948 11.714 9.197 1.00 95.06 233 ARG A C 1
ATOM 1713 O O . ARG A 1 233 ? 9.767 10.601 9.695 1.00 95.06 233 ARG A O 1
ATOM 1720 N N . PRO A 1 234 ? 9.460 12.830 9.768 1.00 94.25 234 PRO A N 1
ATOM 1721 C CA . PRO A 1 234 ? 8.781 12.788 11.055 1.00 94.25 234 PRO A CA 1
ATOM 1722 C C . PRO A 1 234 ? 7.490 11.974 10.950 1.00 94.25 234 PRO A C 1
ATOM 1724 O O . PRO A 1 234 ? 6.846 11.961 9.898 1.00 94.25 234 PRO A O 1
ATOM 1727 N N . ALA A 1 235 ? 7.099 11.322 12.045 1.00 92.69 235 ALA A N 1
ATOM 1728 C CA . ALA A 1 235 ? 5.764 10.748 12.151 1.00 92.69 235 ALA A CA 1
ATOM 1729 C C . ALA A 1 235 ? 4.697 11.846 11.987 1.00 92.69 235 ALA A C 1
ATOM 1731 O O . ALA A 1 235 ? 4.942 12.995 12.377 1.00 92.69 235 ALA A O 1
ATOM 1732 N N . PRO A 1 236 ? 3.521 11.527 11.419 1.00 90.25 236 PRO A N 1
ATOM 1733 C CA . PRO A 1 236 ? 2.380 12.431 11.453 1.00 90.25 236 PRO A CA 1
ATOM 1734 C C . PRO A 1 236 ? 2.065 12.877 12.888 1.00 90.25 236 PRO A C 1
ATOM 1736 O O . PRO A 1 236 ? 2.200 12.101 13.831 1.00 90.25 236 PRO A O 1
ATOM 1739 N N . VAL A 1 237 ? 1.656 14.138 13.048 1.00 85.56 237 VAL A N 1
ATOM 1740 C CA . VAL A 1 237 ? 1.177 14.643 14.340 1.00 85.56 237 VAL A CA 1
ATOM 1741 C C . VAL A 1 237 ? -0.179 14.012 14.625 1.00 85.56 237 VAL A C 1
ATOM 1743 O O . VAL A 1 237 ? -1.064 14.055 13.771 1.00 85.56 237 VAL A O 1
ATOM 1746 N N . THR A 1 238 ? -0.314 13.448 15.819 1.00 84.81 238 THR A N 1
ATOM 1747 C CA . THR A 1 238 ? -1.511 12.748 16.283 1.00 84.81 238 THR A CA 1
ATOM 1748 C C . THR A 1 238 ? -2.244 13.649 17.276 1.00 84.81 238 THR A C 1
ATOM 1750 O O . THR A 1 238 ? -1.648 14.050 18.277 1.00 84.81 238 THR A O 1
ATOM 1753 N N . GLU A 1 239 ? -3.521 13.935 17.047 1.00 85.38 239 GLU A N 1
ATOM 1754 C CA . GLU A 1 239 ? -4.386 14.707 17.955 1.00 85.38 239 GLU A CA 1
ATOM 1755 C C . GLU A 1 239 ? -5.704 13.940 18.182 1.00 85.38 239 GLU A C 1
ATOM 1757 O O . GLU A 1 239 ? -6.759 14.342 17.678 1.00 85.38 239 GLU A O 1
ATOM 1762 N N . PRO A 1 240 ? -5.676 12.791 18.889 1.00 83.19 240 PRO A N 1
ATOM 1763 C CA . PRO A 1 240 ? -6.842 11.924 18.975 1.00 83.19 240 PRO A CA 1
ATOM 1764 C C . PRO A 1 240 ? -7.985 12.596 19.731 1.00 83.19 240 PRO A C 1
ATOM 1766 O O . PRO A 1 240 ? -7.788 13.164 20.809 1.00 83.19 240 PRO A O 1
ATOM 1769 N N . ALA A 1 241 ? -9.206 12.467 19.209 1.00 83.25 241 ALA A N 1
ATOM 1770 C CA . ALA A 1 241 ? -10.386 12.987 19.885 1.00 83.25 241 ALA A CA 1
ATOM 1771 C C . ALA A 1 241 ? -10.520 12.389 21.300 1.00 83.25 241 ALA A C 1
ATOM 1773 O O . ALA A 1 241 ? -10.524 11.168 21.494 1.00 83.25 241 ALA A O 1
ATOM 1774 N N . ALA A 1 242 ? -10.656 13.263 22.300 1.00 80.94 242 ALA A N 1
ATOM 1775 C CA . ALA A 1 242 ? -10.874 12.857 23.682 1.00 80.94 242 ALA A CA 1
ATOM 1776 C C . ALA A 1 242 ? -12.256 12.199 23.877 1.00 80.94 242 ALA A C 1
ATOM 1778 O O . ALA A 1 242 ? -13.171 12.322 23.062 1.00 80.94 242 ALA A O 1
ATOM 1779 N N . GLY A 1 243 ? -12.439 11.521 25.013 1.00 91.81 243 GLY A N 1
ATOM 1780 C CA . GLY A 1 243 ? -13.727 10.951 25.411 1.00 91.81 243 GLY A CA 1
ATOM 1781 C C . GLY A 1 243 ? -13.807 9.441 25.200 1.00 91.81 243 GLY A C 1
ATOM 1782 O O . GLY A 1 243 ? -12.939 8.698 25.648 1.00 91.81 243 GLY A O 1
ATOM 1783 N N . LYS A 1 244 ? -14.897 8.957 24.590 1.00 95.31 244 LYS A N 1
ATOM 1784 C CA . LYS A 1 244 ? -15.186 7.512 24.508 1.00 95.31 244 LYS A CA 1
ATOM 1785 C C . LYS A 1 244 ? -14.395 6.773 23.425 1.00 95.31 244 LYS A C 1
ATOM 1787 O O . LYS A 1 244 ? -14.325 5.551 23.503 1.00 95.31 244 LYS A O 1
ATOM 1792 N N . GLY A 1 245 ? -13.820 7.481 22.454 1.00 96.12 245 GLY A N 1
ATOM 1793 C CA . GLY A 1 245 ? -13.128 6.914 21.292 1.00 96.12 245 GLY A CA 1
ATOM 1794 C C . GLY A 1 245 ? -12.091 5.830 21.620 1.00 96.12 245 GLY A C 1
ATOM 1795 O O . GLY A 1 245 ? -12.263 4.708 21.149 1.00 96.12 245 GLY A O 1
ATOM 1796 N N . PRO A 1 246 ? -11.106 6.083 22.507 1.00 95.75 246 PRO A N 1
ATOM 1797 C CA . PRO A 1 246 ? -10.112 5.077 22.890 1.00 95.75 246 PRO A CA 1
ATOM 1798 C C . PRO A 1 246 ? -10.736 3.804 23.476 1.00 95.75 246 PRO A C 1
ATOM 1800 O O . PRO A 1 246 ? -10.362 2.685 23.127 1.00 95.75 246 PRO A O 1
ATOM 1803 N N . ARG A 1 247 ? -11.746 3.961 24.344 1.00 97.38 247 ARG A N 1
ATOM 1804 C CA . ARG A 1 247 ? -12.467 2.822 24.927 1.00 97.38 247 ARG A CA 1
ATOM 1805 C C . ARG A 1 247 ? -13.245 2.065 23.855 1.00 97.38 247 ARG A C 1
ATOM 1807 O O . ARG A 1 247 ? -13.244 0.840 23.858 1.00 97.38 247 ARG A O 1
ATOM 1814 N N . LEU A 1 248 ? -13.920 2.777 22.955 1.00 98.38 248 LEU A N 1
ATOM 1815 C CA . LEU A 1 248 ? -14.669 2.174 21.855 1.00 98.38 248 LEU A CA 1
ATOM 1816 C C . LEU A 1 248 ? -13.739 1.402 20.917 1.00 98.38 248 LEU A C 1
ATOM 1818 O O . LEU A 1 248 ? -14.066 0.276 20.577 1.00 98.38 248 LEU A O 1
ATOM 1822 N N . PHE A 1 249 ? -12.561 1.938 20.601 1.00 98.38 249 PHE A N 1
ATOM 1823 C CA . PHE A 1 249 ? -11.544 1.277 19.782 1.00 98.38 249 PHE A CA 1
ATOM 1824 C C . PHE A 1 249 ? -11.085 -0.043 20.409 1.00 98.38 249 PHE A C 1
ATOM 1826 O O . PHE A 1 249 ? -11.107 -1.089 19.760 1.00 98.38 249 PHE A O 1
ATOM 1833 N N . ALA A 1 250 ? -10.752 -0.012 21.703 1.00 97.00 250 ALA A N 1
ATOM 1834 C CA . ALA A 1 250 ? -10.363 -1.205 22.446 1.00 97.00 250 ALA A CA 1
ATOM 1835 C C . ALA A 1 250 ? -11.509 -2.231 22.530 1.00 97.00 250 ALA A C 1
ATOM 1837 O O . ALA A 1 250 ? -11.325 -3.394 22.196 1.00 97.00 250 ALA A O 1
ATOM 1838 N N . THR A 1 251 ? -12.717 -1.808 22.919 1.00 97.19 251 THR A N 1
ATOM 1839 C CA . THR A 1 251 ? -13.876 -2.715 23.078 1.00 97.19 251 THR A CA 1
ATOM 1840 C C . THR A 1 251 ? -14.443 -3.236 21.757 1.00 97.19 251 THR A C 1
ATOM 1842 O O . THR A 1 251 ? -15.044 -4.308 21.731 1.00 97.19 251 THR A O 1
ATOM 1845 N N . ALA A 1 252 ? -14.244 -2.513 20.653 1.00 98.06 252 ALA A N 1
ATOM 1846 C CA . ALA A 1 252 ? -14.524 -3.012 19.314 1.00 98.06 252 ALA A CA 1
ATOM 1847 C C . ALA A 1 252 ? -13.480 -4.047 18.865 1.00 98.06 252 ALA A C 1
ATOM 1849 O O . ALA A 1 252 ? -13.745 -4.782 17.920 1.00 98.06 252 ALA A O 1
ATOM 1850 N N . GLY A 1 253 ? -12.343 -4.178 19.552 1.00 97.75 253 GLY A N 1
ATOM 1851 C CA . GLY A 1 253 ? -11.280 -5.122 19.205 1.00 97.75 253 GLY A CA 1
ATOM 1852 C C . GLY A 1 253 ? -10.365 -4.633 18.083 1.00 97.75 253 GLY A C 1
ATOM 1853 O O . GLY A 1 253 ? -9.594 -5.420 17.556 1.00 97.75 253 GLY A O 1
ATOM 1854 N N . CYS A 1 254 ? -10.408 -3.345 17.719 1.00 98.50 254 CYS A N 1
ATOM 1855 C CA . CYS A 1 254 ? -9.548 -2.795 16.665 1.00 98.50 254 CYS A CA 1
ATOM 1856 C C . CYS A 1 254 ? -8.054 -2.960 16.997 1.00 98.50 254 CYS A C 1
ATOM 1858 O O . CYS A 1 254 ? -7.238 -3.169 16.107 1.00 98.50 254 CYS A O 1
ATOM 1860 N N . GLY A 1 255 ? -7.709 -2.896 18.288 1.00 97.81 255 GLY A N 1
ATOM 1861 C CA . GLY A 1 255 ? -6.335 -3.019 18.782 1.00 97.81 255 GLY A CA 1
ATOM 1862 C C . GLY A 1 255 ? -5.733 -4.428 18.730 1.00 97.81 255 GLY A C 1
ATOM 1863 O O . GLY A 1 255 ? -4.567 -4.570 19.102 1.00 97.81 255 GLY A O 1
ATOM 1864 N N . ALA A 1 256 ? -6.493 -5.443 18.299 1.00 97.94 256 ALA A N 1
ATOM 1865 C CA . ALA A 1 256 ? -5.953 -6.779 18.046 1.00 97.94 256 ALA A CA 1
ATOM 1866 C C . ALA A 1 256 ? -4.900 -6.723 16.924 1.00 97.94 256 ALA A C 1
ATOM 1868 O O . ALA A 1 256 ? -3.759 -7.114 17.154 1.00 97.94 256 ALA A O 1
ATOM 1869 N N . CYS A 1 257 ? -5.232 -6.079 15.798 1.00 98.56 257 CYS A N 1
ATOM 1870 C CA . CYS A 1 257 ? -4.294 -5.804 14.701 1.00 98.56 257 CYS A CA 1
ATOM 1871 C C . CYS A 1 257 ? -3.639 -4.414 14.848 1.00 98.56 257 CYS A C 1
ATOM 1873 O O . CYS A 1 257 ? -2.422 -4.240 14.791 1.00 98.56 257 CYS A O 1
ATOM 1875 N N . HIS A 1 258 ? -4.438 -3.368 15.102 1.00 98.62 258 HIS A N 1
ATOM 1876 C CA . HIS A 1 258 ? -3.950 -1.984 15.189 1.00 98.62 258 HIS A CA 1
ATOM 1877 C C . HIS A 1 258 ? -3.354 -1.658 16.567 1.00 98.62 258 HIS A C 1
ATOM 1879 O O . HIS A 1 258 ? -3.869 -0.823 17.318 1.00 98.62 258 HIS A O 1
ATOM 1885 N N . ALA A 1 259 ? -2.253 -2.332 16.900 1.00 98.00 259 ALA A N 1
ATOM 1886 C CA . ALA A 1 259 ? -1.524 -2.178 18.152 1.00 98.00 259 ALA A CA 1
ATOM 1887 C C . ALA A 1 259 ? -1.104 -0.714 18.385 1.00 98.00 259 ALA A C 1
ATOM 1889 O O . ALA A 1 259 ? -0.374 -0.173 17.552 1.00 98.00 259 ALA A O 1
ATOM 1890 N N . PRO A 1 260 ? -1.502 -0.060 19.498 1.00 95.81 260 PRO A N 1
ATOM 1891 C CA . PRO A 1 260 ? -1.252 1.369 19.701 1.00 95.81 260 PRO A CA 1
ATOM 1892 C C . PRO A 1 260 ? 0.211 1.788 19.548 1.00 95.81 260 PRO A C 1
ATOM 1894 O O . PRO A 1 260 ? 0.496 2.848 18.986 1.00 95.81 260 PRO A O 1
ATOM 1897 N N . SER A 1 261 ? 1.138 0.952 20.018 1.00 96.88 261 SER A N 1
ATOM 1898 C CA . SER A 1 261 ? 2.564 1.168 19.834 1.00 96.88 261 SER A CA 1
ATOM 1899 C C . SER A 1 261 ? 3.361 -0.132 19.744 1.00 96.88 261 SER A C 1
ATOM 1901 O O . SER A 1 261 ? 2.939 -1.173 20.250 1.00 96.88 261 SER A O 1
ATOM 1903 N N . LEU A 1 262 ? 4.529 -0.048 19.101 1.00 98.12 262 LEU A N 1
ATOM 1904 C CA . LEU A 1 262 ? 5.547 -1.099 19.082 1.00 98.12 262 LEU A CA 1
ATOM 1905 C C . LEU A 1 262 ? 6.894 -0.552 19.590 1.00 98.12 262 LEU A C 1
ATOM 1907 O O . LEU A 1 262 ? 7.290 0.543 19.178 1.00 98.12 262 LEU A O 1
ATOM 1911 N N . PRO A 1 263 ? 7.622 -1.294 20.443 1.00 98.25 263 PRO A N 1
ATOM 1912 C CA . PRO A 1 263 ? 8.993 -0.978 20.832 1.00 98.25 263 PRO A CA 1
ATOM 1913 C C . PRO A 1 263 ? 9.937 -0.768 19.643 1.00 98.25 263 PRO A C 1
ATOM 1915 O O . PRO A 1 263 ? 9.870 -1.481 18.640 1.00 98.25 263 PRO A O 1
ATOM 1918 N N . LEU A 1 264 ? 10.856 0.188 19.780 1.00 97.81 264 LEU A N 1
ATOM 1919 C CA . LEU A 1 264 ? 11.942 0.426 18.828 1.00 97.81 264 LEU A CA 1
ATOM 1920 C C . LEU A 1 264 ? 13.252 -0.213 19.301 1.00 97.81 264 LEU A C 1
ATOM 1922 O O . LEU A 1 264 ? 13.560 -0.233 20.496 1.00 97.81 264 LEU A O 1
ATOM 1926 N N . LYS A 1 265 ? 14.089 -0.628 18.346 1.00 94.56 265 LYS A N 1
ATOM 1927 C CA . LYS A 1 265 ? 15.492 -0.976 18.592 1.00 94.56 265 LYS A CA 1
ATOM 1928 C C . LYS A 1 265 ? 16.207 0.234 19.199 1.00 94.56 265 LYS A C 1
ATOM 1930 O O . LYS A 1 265 ? 16.199 1.320 18.626 1.00 94.56 265 LYS A O 1
ATOM 1935 N N . GLY A 1 266 ? 16.841 0.042 20.354 1.00 90.31 266 GLY A N 1
ATOM 1936 C CA . GLY A 1 266 ? 17.558 1.112 21.058 1.00 90.31 266 GLY A CA 1
ATOM 1937 C C . GLY A 1 266 ? 16.690 1.999 21.961 1.00 90.31 266 GLY A C 1
ATOM 1938 O O . GLY A 1 266 ? 17.224 2.926 22.566 1.00 90.31 266 GLY A O 1
ATOM 1939 N N . GLY A 1 267 ? 15.396 1.693 22.112 1.00 93.12 267 GLY A N 1
ATOM 1940 C CA . GLY A 1 267 ? 14.497 2.339 23.072 1.00 93.12 267 GLY A CA 1
ATOM 1941 C C . GLY A 1 267 ? 13.496 3.318 22.452 1.00 93.12 267 GLY A C 1
ATOM 1942 O O . GLY A 1 267 ? 13.667 3.816 21.342 1.00 93.12 267 GLY A O 1
ATOM 1943 N N . GLY A 1 268 ? 12.428 3.599 23.202 1.00 96.12 268 GLY A N 1
ATOM 1944 C CA . GLY A 1 268 ? 11.261 4.331 22.705 1.00 96.12 268 GLY A CA 1
ATOM 1945 C C . GLY A 1 268 ? 10.268 3.424 21.972 1.00 96.12 268 GLY A C 1
ATOM 1946 O O . GLY A 1 268 ? 10.417 2.203 21.945 1.00 96.12 268 GLY A O 1
ATOM 1947 N N . GLU A 1 269 ? 9.232 4.030 21.394 1.00 96.31 269 GLU A N 1
ATOM 1948 C CA . GLU A 1 269 ? 8.132 3.311 20.746 1.00 96.31 269 GLU A CA 1
ATOM 1949 C C . GLU A 1 269 ? 7.657 4.029 19.476 1.00 96.31 269 GLU A C 1
ATOM 1951 O O . GLU A 1 269 ? 7.603 5.262 19.426 1.00 96.31 269 GLU A O 1
ATOM 1956 N N . ALA A 1 270 ? 7.246 3.260 18.467 1.00 95.94 270 ALA A N 1
ATOM 1957 C CA . ALA A 1 270 ? 6.480 3.742 17.325 1.00 95.94 270 ALA A CA 1
ATOM 1958 C C . ALA A 1 270 ? 4.984 3.703 17.658 1.00 95.94 270 ALA A C 1
ATOM 1960 O O . ALA A 1 270 ? 4.389 2.629 17.691 1.00 95.94 270 ALA A O 1
ATOM 1961 N N . LYS A 1 271 ? 4.358 4.866 17.869 1.00 95.50 271 LYS A N 1
ATOM 1962 C CA . LYS A 1 271 ? 2.906 4.993 18.100 1.00 95.50 271 LYS A CA 1
ATOM 1963 C C . LYS A 1 271 ? 2.134 5.025 16.781 1.00 95.50 271 LYS A C 1
ATOM 1965 O O . LYS A 1 271 ? 1.563 6.042 16.405 1.00 95.50 271 LYS A O 1
ATOM 1970 N N . ALA A 1 272 ? 2.227 3.928 16.040 1.00 96.00 272 ALA A N 1
ATOM 1971 C CA . ALA A 1 272 ? 1.783 3.839 14.653 1.00 96.00 272 ALA A CA 1
ATOM 1972 C C . ALA A 1 272 ? 0.412 3.170 14.479 1.00 96.00 272 ALA A C 1
ATOM 1974 O O . ALA A 1 272 ? -0.130 3.198 13.374 1.00 96.00 272 ALA A O 1
ATOM 1975 N N . PHE A 1 273 ? -0.148 2.577 15.542 1.00 97.56 273 PHE A N 1
ATOM 1976 C CA . PHE A 1 273 ? -1.407 1.824 15.482 1.00 97.56 273 PHE A CA 1
ATOM 1977 C C . PHE A 1 273 ? -1.367 0.701 14.434 1.00 97.56 273 PHE A C 1
ATOM 1979 O O . PHE A 1 273 ? -2.208 0.612 13.540 1.00 97.56 273 PHE A O 1
ATOM 1986 N N . THR A 1 274 ? -0.334 -0.133 14.522 1.00 98.56 274 THR A N 1
ATOM 1987 C CA . THR A 1 274 ? -0.080 -1.284 13.649 1.00 98.56 274 THR A CA 1
ATOM 1988 C C . THR A 1 274 ? 0.770 -2.300 14.400 1.00 98.56 274 THR A C 1
ATOM 1990 O O . THR A 1 274 ? 1.622 -1.921 15.202 1.00 98.56 274 THR A O 1
ATOM 1993 N N . ASP A 1 275 ? 0.557 -3.578 14.124 1.00 98.56 275 ASP A N 1
ATOM 1994 C CA . ASP A 1 275 ? 1.428 -4.675 14.539 1.00 98.56 275 ASP A CA 1
ATOM 1995 C C . ASP A 1 275 ? 2.403 -5.135 13.444 1.00 98.56 275 ASP A C 1
ATOM 1997 O O . ASP A 1 275 ? 3.286 -5.941 13.719 1.00 98.56 275 ASP A O 1
ATOM 2001 N N . LEU A 1 276 ? 2.281 -4.583 12.229 1.00 98.62 276 LEU A N 1
ATOM 2002 C CA . LEU A 1 276 ? 3.027 -4.964 11.024 1.00 98.62 276 LEU A CA 1
ATOM 2003 C C . LEU A 1 276 ? 2.836 -6.427 10.583 1.00 98.62 276 LEU A C 1
ATOM 2005 O O . LEU A 1 276 ? 3.578 -6.890 9.716 1.00 98.62 276 LEU A O 1
ATOM 2009 N N . LEU A 1 277 ? 1.835 -7.128 11.119 1.00 98.88 277 LEU A N 1
ATOM 2010 C CA . LEU A 1 277 ? 1.505 -8.501 10.748 1.00 98.88 277 LEU A CA 1
ATOM 2011 C C . LEU A 1 277 ? 0.578 -8.536 9.530 1.00 98.88 277 LEU A C 1
ATOM 2013 O O . LEU A 1 277 ? -0.068 -7.541 9.191 1.00 98.88 277 LEU A O 1
ATOM 2017 N N . LEU A 1 278 ? 0.549 -9.690 8.867 1.00 98.88 278 LEU A N 1
ATOM 2018 C CA . LEU A 1 278 ? -0.452 -10.058 7.875 1.00 98.88 278 LEU A CA 1
ATOM 2019 C C . LEU A 1 278 ? -1.703 -10.585 8.572 1.00 98.88 278 LEU A C 1
ATOM 2021 O O . LEU A 1 278 ? -1.590 -11.388 9.497 1.00 98.88 278 LEU A O 1
ATOM 2025 N N . HIS A 1 279 ? -2.860 -10.160 8.071 1.00 98.81 279 HIS A N 1
ATOM 2026 C CA . HIS A 1 279 ? -4.179 -10.620 8.498 1.00 98.81 279 HIS A CA 1
ATOM 2027 C C . HIS A 1 279 ? -5.067 -10.881 7.289 1.00 98.81 279 HIS A C 1
ATOM 2029 O O . HIS A 1 279 ? -5.086 -10.065 6.361 1.00 98.81 279 HIS A O 1
ATOM 2035 N N . ASP A 1 280 ? -5.840 -11.963 7.322 1.00 98.62 280 ASP A N 1
ATOM 2036 C CA . ASP A 1 280 ? -6.896 -12.225 6.346 1.00 98.62 280 ASP A CA 1
ATOM 2037 C C . ASP A 1 280 ? -8.068 -11.255 6.579 1.00 98.62 280 ASP A C 1
ATOM 2039 O O . ASP A 1 280 ? -8.773 -11.315 7.591 1.00 98.62 280 ASP A O 1
ATOM 2043 N N . LEU A 1 281 ? -8.284 -10.332 5.635 1.00 98.50 281 LEU A N 1
ATOM 2044 C CA . LEU A 1 281 ? -9.374 -9.348 5.694 1.00 98.50 281 LEU A CA 1
ATOM 2045 C C . LEU A 1 281 ? -10.629 -9.775 4.918 1.00 98.50 281 LEU A C 1
ATOM 2047 O O . LEU A 1 281 ? -11.558 -8.978 4.744 1.00 98.50 281 LEU A O 1
ATOM 2051 N N . GLY A 1 282 ? -10.689 -11.035 4.497 1.00 97.81 282 GLY A N 1
ATOM 2052 C CA . GLY A 1 282 ? -11.848 -11.675 3.903 1.00 97.81 282 GLY A CA 1
ATOM 2053 C C . GLY A 1 282 ? -12.108 -11.320 2.435 1.00 97.81 282 GLY A C 1
ATOM 2054 O O . GLY A 1 282 ? -11.433 -10.483 1.833 1.00 97.81 282 GLY A O 1
ATOM 2055 N N . PRO A 1 283 ? -13.158 -11.924 1.848 1.00 96.56 283 PRO A N 1
ATOM 2056 C CA . PRO A 1 283 ? -13.406 -11.920 0.402 1.00 96.56 283 PRO A CA 1
ATOM 2057 C C . PRO A 1 283 ? -13.750 -10.548 -0.194 1.00 96.56 283 PRO A C 1
ATOM 2059 O O . PRO A 1 283 ? -13.716 -10.378 -1.410 1.00 96.56 283 PRO A O 1
ATOM 2062 N N . ASP A 1 284 ? -14.117 -9.564 0.628 1.00 96.25 284 ASP A N 1
ATOM 2063 C CA . ASP A 1 284 ? -14.414 -8.209 0.149 1.00 96.25 284 ASP A CA 1
ATOM 2064 C C . ASP A 1 284 ? -13.142 -7.370 -0.069 1.00 96.25 284 ASP A C 1
ATOM 2066 O O . ASP A 1 284 ? -13.164 -6.377 -0.809 1.00 96.25 284 ASP A O 1
ATOM 2070 N N . LEU A 1 285 ? -12.030 -7.788 0.543 1.00 97.38 285 LEU A N 1
ATOM 2071 C CA . LEU A 1 285 ? -10.694 -7.221 0.372 1.00 97.38 285 LEU A CA 1
ATOM 2072 C C . LEU A 1 285 ? -9.711 -8.212 -0.261 1.00 97.38 285 LEU A C 1
ATOM 2074 O O . LEU A 1 285 ? -8.525 -7.913 -0.337 1.00 97.38 285 LEU A O 1
ATOM 2078 N N . ASP A 1 286 ? -10.197 -9.344 -0.757 1.00 97.25 286 ASP A N 1
ATOM 2079 C CA . ASP A 1 286 ? -9.425 -10.281 -1.560 1.00 97.25 286 ASP A CA 1
ATOM 2080 C C . ASP A 1 286 ? -9.473 -9.864 -3.038 1.00 97.25 286 ASP A C 1
ATOM 2082 O O . ASP A 1 286 ? -10.524 -9.900 -3.683 1.00 97.25 286 ASP A O 1
ATOM 2086 N N . ASP A 1 287 ? -8.334 -9.434 -3.578 1.00 94.44 287 ASP A N 1
ATOM 2087 C CA . ASP A 1 287 ? -8.182 -9.093 -4.997 1.00 94.44 287 ASP A CA 1
ATOM 2088 C C . ASP A 1 287 ? -7.747 -10.293 -5.862 1.00 94.44 287 ASP A C 1
ATOM 2090 O O . ASP A 1 287 ? -7.634 -10.181 -7.087 1.00 94.44 287 ASP A O 1
ATOM 2094 N N . GLY A 1 288 ? -7.555 -11.458 -5.239 1.00 96.12 288 GLY A N 1
ATOM 2095 C CA . GLY A 1 288 ? -7.116 -12.701 -5.858 1.00 96.12 288 GLY A CA 1
ATOM 2096 C C . GLY A 1 288 ? -5.632 -12.742 -6.231 1.00 96.12 288 GLY A C 1
ATOM 2097 O O . GLY A 1 288 ? -5.177 -13.793 -6.673 1.00 96.12 288 GLY A O 1
ATOM 2098 N N . ALA A 1 289 ? -4.877 -11.648 -6.078 1.00 97.12 289 ALA A N 1
ATOM 2099 C CA . ALA A 1 289 ? -3.451 -11.628 -6.386 1.00 97.12 289 ALA A CA 1
ATOM 2100 C C . ALA A 1 289 ? -2.641 -11.899 -5.112 1.00 97.12 289 ALA A C 1
ATOM 2102 O O . ALA A 1 289 ? -2.604 -11.089 -4.177 1.00 97.12 289 ALA A O 1
ATOM 2103 N N . GLY A 1 290 ? -1.989 -13.056 -5.074 1.00 96.19 290 GLY A N 1
ATOM 2104 C CA . GLY A 1 290 ? -1.061 -13.396 -4.008 1.00 96.19 290 GLY A CA 1
ATOM 2105 C C . GLY A 1 290 ? 0.238 -12.598 -4.100 1.00 96.19 290 GLY A C 1
ATOM 2106 O O . GLY A 1 290 ? 0.516 -11.881 -5.061 1.00 96.19 290 GLY A O 1
ATOM 2107 N N . GLU A 1 291 ? 1.073 -12.767 -3.087 1.00 95.44 291 GLU A N 1
ATOM 2108 C CA . GLU A 1 291 ? 2.508 -12.523 -3.167 1.00 95.44 291 GLU A CA 1
ATOM 2109 C C . GLU A 1 291 ? 3.237 -13.744 -2.615 1.00 95.44 291 GLU A C 1
ATOM 2111 O O . GLU A 1 291 ? 2.681 -14.505 -1.824 1.00 95.44 291 GLU A O 1
ATOM 2116 N N . ALA A 1 292 ? 4.493 -13.950 -3.007 1.00 93.81 292 ALA A N 1
ATOM 2117 C CA . ALA A 1 292 ? 5.273 -15.073 -2.500 1.00 93.81 292 ALA A CA 1
ATOM 2118 C C . ALA A 1 292 ? 5.318 -15.056 -0.957 1.00 93.81 292 ALA A C 1
ATOM 2120 O O . ALA A 1 292 ? 6.002 -14.223 -0.371 1.00 93.81 292 ALA A O 1
ATOM 2121 N N . GLY A 1 293 ? 4.599 -15.983 -0.311 1.00 94.50 293 GLY A N 1
ATOM 2122 C CA . GLY A 1 293 ? 4.494 -16.074 1.153 1.00 94.50 293 GLY A CA 1
ATOM 2123 C C . GLY A 1 293 ? 3.320 -15.316 1.798 1.00 94.50 293 GLY A C 1
ATOM 2124 O O . GLY A 1 293 ? 3.187 -15.370 3.027 1.00 94.50 293 GLY A O 1
ATOM 2125 N N . ALA A 1 294 ? 2.448 -14.673 1.013 1.00 97.19 294 ALA A N 1
ATOM 2126 C CA . ALA A 1 294 ? 1.243 -13.973 1.465 1.00 97.19 294 ALA A CA 1
ATOM 2127 C C . ALA A 1 294 ? 0.049 -14.242 0.531 1.00 97.19 294 ALA A C 1
ATOM 2129 O O . ALA A 1 294 ? 0.100 -13.959 -0.664 1.00 97.19 294 ALA A O 1
ATOM 2130 N N . ALA A 1 295 ? -1.049 -14.755 1.080 1.00 97.50 295 ALA A N 1
ATOM 2131 C CA . ALA A 1 295 ? -2.277 -15.000 0.337 1.00 97.50 295 ALA A CA 1
ATOM 2132 C C . ALA A 1 295 ? -2.911 -13.690 -0.159 1.00 97.50 295 ALA A C 1
ATOM 2134 O O . ALA A 1 295 ? -2.636 -12.588 0.331 1.00 97.50 295 ALA A O 1
ATOM 2135 N N . SER A 1 296 ? -3.800 -13.796 -1.139 1.00 97.44 296 SER A N 1
ATOM 2136 C CA . SER A 1 296 ? -4.449 -12.644 -1.767 1.00 97.44 296 SER A CA 1
ATOM 2137 C C . SER A 1 296 ? -5.356 -11.853 -0.812 1.00 97.44 296 SER A C 1
ATOM 2139 O O . SER A 1 296 ? -5.337 -10.622 -0.832 1.00 97.44 296 SER A O 1
ATOM 2141 N N . ALA A 1 297 ? -6.037 -12.529 0.115 1.00 97.81 297 ALA A N 1
ATOM 2142 C CA . ALA A 1 297 ? -6.850 -11.893 1.155 1.00 97.81 297 ALA A CA 1
ATOM 2143 C C . ALA A 1 297 ? -6.035 -11.321 2.334 1.00 97.81 297 ALA A C 1
ATOM 2145 O O . ALA A 1 297 ? -6.572 -10.562 3.145 1.00 97.81 297 ALA A O 1
ATOM 2146 N N . GLU A 1 298 ? -4.746 -11.666 2.440 1.00 98.44 298 GLU A N 1
ATOM 2147 C CA . GLU A 1 298 ? -3.889 -11.206 3.531 1.00 98.44 298 GLU A CA 1
ATOM 2148 C C . GLU A 1 298 ? -3.330 -9.808 3.267 1.00 98.44 298 GLU A C 1
ATOM 2150 O O . GLU A 1 298 ? -2.743 -9.531 2.218 1.00 98.44 298 GLU A O 1
ATOM 2155 N N . TRP A 1 299 ? -3.445 -8.927 4.255 1.00 98.81 299 TRP A N 1
ATOM 2156 C CA . TRP A 1 299 ? -2.918 -7.569 4.194 1.00 98.81 299 TRP A CA 1
ATOM 2157 C C . TRP A 1 299 ? -2.120 -7.246 5.440 1.00 98.81 299 TRP A C 1
ATOM 2159 O O . TRP A 1 299 ? -2.486 -7.634 6.547 1.00 98.81 299 TRP A O 1
ATOM 2169 N N . ARG A 1 300 ? -1.046 -6.473 5.267 1.00 98.69 300 ARG A N 1
ATOM 2170 C CA . ARG A 1 300 ? -0.321 -5.915 6.402 1.00 98.69 300 ARG A CA 1
ATOM 2171 C C . ARG A 1 300 ? -1.205 -4.885 7.093 1.00 98.69 300 ARG A C 1
ATOM 2173 O O . ARG A 1 300 ? -1.718 -3.985 6.420 1.00 98.69 300 ARG A O 1
ATOM 2180 N N . THR A 1 301 ? -1.294 -4.929 8.421 1.00 98.69 301 THR A N 1
ATOM 2181 C CA . THR A 1 301 ? -1.978 -3.886 9.193 1.00 98.69 301 THR A CA 1
ATOM 2182 C C . THR A 1 301 ? -1.396 -2.510 8.858 1.00 98.69 301 THR A C 1
ATOM 2184 O O . THR A 1 301 ? -0.264 -2.176 9.227 1.00 98.69 301 THR A O 1
ATOM 2187 N N . ALA A 1 302 ? -2.156 -1.678 8.146 1.00 97.75 302 ALA A N 1
ATOM 2188 C CA . ALA A 1 302 ? -1.708 -0.338 7.790 1.00 97.75 302 ALA A CA 1
ATOM 2189 C C . ALA A 1 302 ? -1.601 0.540 9.057 1.00 97.75 302 ALA A C 1
ATOM 2191 O O . ALA A 1 302 ? -2.513 0.515 9.885 1.00 97.75 302 ALA A O 1
ATOM 2192 N N . PRO A 1 303 ? -0.529 1.337 9.225 1.00 97.38 303 PRO A N 1
ATOM 2193 C CA . PRO A 1 303 ? -0.457 2.318 10.302 1.00 97.38 303 PRO A CA 1
ATOM 2194 C C . PRO A 1 303 ? -1.633 3.296 10.223 1.00 97.38 303 PRO A C 1
ATOM 2196 O O . PRO A 1 303 ? -1.905 3.822 9.140 1.00 97.38 303 PRO A O 1
ATOM 2199 N N . LEU A 1 304 ? -2.303 3.569 11.347 1.00 97.19 304 LEU A N 1
ATOM 2200 C CA . LEU A 1 304 ? -3.420 4.528 11.374 1.00 97.19 304 LEU A CA 1
ATOM 2201 C C . LEU A 1 304 ? -2.961 5.982 11.501 1.00 97.19 304 LEU A C 1
ATOM 2203 O O . LEU A 1 304 ? -3.767 6.884 11.291 1.00 97.19 304 LEU A O 1
ATOM 2207 N N . TRP A 1 305 ? -1.679 6.225 11.787 1.00 93.44 305 TRP A N 1
ATOM 2208 C CA . TRP A 1 305 ? -1.173 7.588 11.890 1.00 93.44 305 TRP A CA 1
ATOM 2209 C C . TRP A 1 305 ? -1.368 8.386 10.590 1.00 93.44 305 TRP A C 1
ATOM 2211 O O . TRP A 1 305 ? -1.070 7.943 9.478 1.00 93.44 305 TRP A O 1
ATOM 2221 N N . GLY A 1 306 ? -1.878 9.609 10.702 1.00 91.56 306 GLY A N 1
ATOM 2222 C CA . GLY A 1 306 ? -2.045 10.479 9.536 1.00 91.56 306 GLY A CA 1
ATOM 2223 C C . GLY A 1 306 ? -3.235 10.126 8.636 1.00 91.56 306 GLY A C 1
ATOM 2224 O O . GLY A 1 306 ? -3.320 10.657 7.522 1.00 91.56 306 GLY A O 1
ATOM 2225 N N . VAL A 1 307 ? -4.183 9.310 9.113 1.00 95.12 307 VAL A N 1
ATOM 2226 C CA . VAL A 1 307 ? -5.484 9.110 8.452 1.00 95.12 307 VAL A CA 1
ATOM 2227 C C . VAL A 1 307 ? -6.227 10.440 8.287 1.00 95.12 307 VAL A C 1
ATOM 2229 O O . VAL A 1 307 ? -6.674 10.726 7.175 1.00 95.12 307 VAL A O 1
ATOM 2232 N N . ALA A 1 308 ? -6.277 11.314 9.306 1.00 93.19 308 ALA A N 1
ATOM 2233 C CA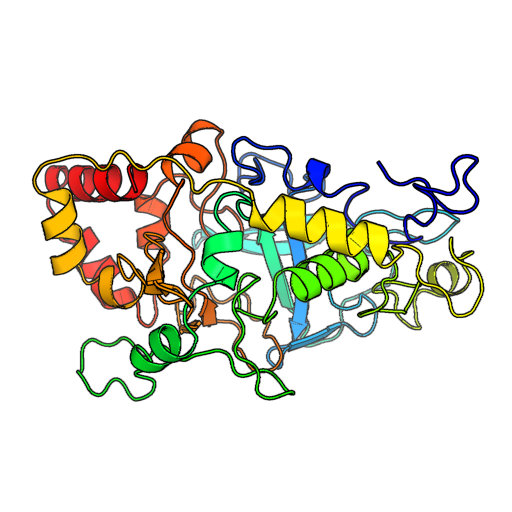 . ALA A 1 308 ? -6.863 12.655 9.151 1.00 93.19 308 ALA A CA 1
ATOM 2234 C C . ALA A 1 308 ? -6.234 13.434 7.994 1.00 93.19 308 ALA A C 1
ATOM 2236 O O . ALA A 1 308 ? -6.935 14.074 7.212 1.00 93.19 308 ALA A O 1
ATOM 2237 N N . ARG A 1 309 ? -4.905 13.372 7.854 1.00 92.94 309 ARG A N 1
ATOM 2238 C CA . ARG A 1 309 ? -4.194 14.084 6.788 1.00 92.94 309 ARG A CA 1
ATOM 2239 C C . ARG A 1 309 ? -4.557 13.540 5.409 1.00 92.94 309 ARG A C 1
ATOM 2241 O O . ARG A 1 309 ? -4.750 14.332 4.490 1.00 92.94 309 ARG A O 1
ATOM 2248 N N . ALA A 1 310 ? -4.672 12.218 5.279 1.00 94.62 310 ALA A N 1
ATOM 2249 C CA . ALA A 1 310 ? -5.125 11.565 4.056 1.00 94.62 310 ALA A CA 1
ATOM 2250 C C . ALA A 1 310 ? -6.544 12.016 3.672 1.00 94.62 310 ALA A C 1
ATOM 2252 O O . ALA A 1 310 ? -6.776 12.421 2.536 1.00 94.62 310 ALA A O 1
ATOM 2253 N N . LEU A 1 311 ? -7.475 12.024 4.626 1.00 95.12 311 LEU A N 1
ATOM 2254 C CA . LEU A 1 311 ? -8.858 12.438 4.381 1.00 95.12 311 LEU A CA 1
ATOM 2255 C C . LEU A 1 311 ? -8.974 13.935 4.067 1.00 95.12 311 LEU A C 1
ATOM 2257 O O . LEU A 1 311 ? -9.692 14.312 3.143 1.00 95.12 311 LEU A O 1
ATOM 2261 N N . ALA A 1 312 ? -8.217 14.787 4.764 1.00 94.69 312 ALA A N 1
ATOM 2262 C CA . ALA A 1 312 ? -8.222 16.235 4.554 1.00 94.69 312 ALA A CA 1
ATOM 2263 C C . ALA A 1 312 ? -7.749 16.644 3.148 1.00 94.69 312 ALA A C 1
ATOM 2265 O O . ALA A 1 312 ? -8.214 17.648 2.613 1.00 94.69 312 ALA A O 1
ATOM 2266 N N . GLN A 1 313 ? -6.855 15.864 2.530 1.00 94.62 313 GLN A N 1
ATOM 2267 C CA . GLN A 1 313 ? -6.446 16.061 1.133 1.00 94.62 313 GLN A CA 1
ATOM 2268 C C . GLN A 1 313 ? -7.307 15.283 0.124 1.00 94.62 313 GLN A C 1
ATOM 2270 O O . GLN A 1 313 ? -7.032 15.300 -1.074 1.00 94.62 313 GLN A O 1
ATOM 2275 N N . GLY A 1 314 ? -8.332 14.577 0.603 1.00 95.50 314 GLY A N 1
ATOM 2276 C CA . GLY A 1 314 ? -9.264 13.806 -0.206 1.00 95.50 314 GLY A CA 1
ATOM 2277 C C . GLY A 1 314 ? -8.789 12.408 -0.606 1.00 95.50 314 GLY A C 1
ATOM 2278 O O . GLY A 1 314 ? -9.464 11.784 -1.417 1.00 95.50 314 GLY A O 1
ATOM 2279 N N . SER A 1 315 ? -7.678 11.884 -0.097 1.00 96.94 315 SER A N 1
ATOM 2280 C CA . SER A 1 315 ? -7.248 10.521 -0.435 1.00 96.94 315 SER A CA 1
ATOM 2281 C C . SER A 1 315 ? -8.276 9.475 -0.013 1.00 96.94 315 SER A C 1
ATOM 2283 O O . SER A 1 315 ? -8.890 9.587 1.048 1.00 96.94 315 SER A O 1
ATOM 2285 N N . GLY A 1 316 ? -8.399 8.415 -0.807 1.00 97.75 316 GLY A N 1
ATOM 2286 C CA . GLY A 1 316 ? -9.079 7.197 -0.388 1.00 97.75 316 GLY A CA 1
ATOM 2287 C C . GLY A 1 316 ? -8.264 6.407 0.640 1.00 97.75 316 GLY A C 1
ATOM 2288 O O . GLY A 1 316 ? -7.029 6.483 0.677 1.00 97.75 316 GLY A O 1
ATOM 2289 N N . LEU A 1 317 ? -8.960 5.641 1.475 1.00 98.44 317 LEU A N 1
ATOM 2290 C CA . LEU A 1 317 ? -8.417 4.651 2.406 1.00 98.44 317 LEU A CA 1
ATOM 2291 C C . LEU A 1 317 ? -8.496 3.239 1.798 1.00 98.44 317 LEU A C 1
ATOM 2293 O O . LEU A 1 317 ? -9.149 3.045 0.772 1.00 98.44 317 LEU A O 1
ATOM 2297 N N . LEU A 1 318 ? -7.877 2.264 2.479 1.00 98.31 318 LEU A N 1
ATOM 2298 C CA . LEU A 1 318 ? -7.623 0.891 2.002 1.00 98.31 318 LEU A CA 1
ATOM 2299 C C . LEU A 1 318 ? -6.569 0.838 0.883 1.00 98.31 318 LEU A C 1
ATOM 2301 O O . LEU A 1 318 ? -6.059 1.880 0.459 1.00 98.31 318 LEU A O 1
ATOM 2305 N N . HIS A 1 319 ? -6.197 -0.376 0.465 1.00 98.00 319 HIS A N 1
ATOM 2306 C CA . HIS A 1 319 ? -5.114 -0.600 -0.495 1.00 98.00 319 HIS A CA 1
ATOM 2307 C C . HIS A 1 319 ? -5.405 0.027 -1.859 1.00 98.00 319 HIS A C 1
ATOM 2309 O O . HIS A 1 319 ? -4.487 0.533 -2.480 1.00 98.00 319 HIS A O 1
ATOM 2315 N N . ASP A 1 320 ? -6.659 0.102 -2.291 1.00 97.94 320 ASP A N 1
ATOM 2316 C CA . ASP A 1 320 ? -7.050 0.627 -3.603 1.00 97.94 320 ASP A CA 1
ATOM 2317 C C . ASP A 1 320 ? -7.767 1.985 -3.538 1.00 97.94 320 ASP A C 1
ATOM 2319 O O . ASP A 1 320 ? -8.295 2.472 -4.536 1.00 97.94 320 ASP A O 1
ATOM 2323 N N . GLY A 1 321 ? -7.814 2.614 -2.361 1.00 97.94 321 GLY A N 1
ATOM 2324 C CA . GLY A 1 321 ? -8.433 3.925 -2.194 1.00 97.94 321 GLY A CA 1
ATOM 2325 C C . GLY A 1 321 ? -9.961 3.937 -2.337 1.00 97.94 321 GLY A C 1
ATOM 2326 O O . GLY A 1 321 ? -10.513 5.009 -2.602 1.00 97.94 321 GLY A O 1
ATOM 2327 N N . ARG A 1 322 ? -10.650 2.792 -2.186 1.00 97.81 322 ARG A N 1
ATOM 2328 C CA . ARG A 1 322 ? -12.118 2.698 -2.331 1.00 97.81 322 ARG A CA 1
ATOM 2329 C C . ARG A 1 322 ? -12.932 3.365 -1.226 1.00 97.81 322 ARG A C 1
ATOM 2331 O O . ARG A 1 322 ? -14.076 3.736 -1.464 1.00 97.81 322 ARG A O 1
ATOM 2338 N N . ALA A 1 323 ? -12.379 3.507 -0.024 1.00 98.19 323 ALA A N 1
ATOM 2339 C CA . ALA A 1 323 ? -13.112 4.074 1.106 1.00 98.19 323 ALA A CA 1
ATOM 2340 C C . ALA A 1 323 ? -12.857 5.582 1.230 1.00 98.19 323 ALA A C 1
ATOM 2342 O O . ALA A 1 323 ? -11.715 6.013 1.376 1.00 98.19 323 ALA A O 1
ATOM 2343 N N . ALA A 1 324 ? -13.913 6.393 1.216 1.00 97.25 324 ALA A N 1
ATOM 2344 C CA . ALA A 1 324 ? -13.830 7.845 1.362 1.00 97.25 324 ALA A CA 1
ATOM 2345 C C . ALA A 1 324 ? -13.845 8.307 2.829 1.00 97.25 324 ALA A C 1
ATOM 2347 O O . ALA A 1 324 ? -13.534 9.465 3.100 1.00 97.25 324 ALA A O 1
ATOM 2348 N N . THR A 1 325 ? -14.208 7.426 3.767 1.00 98.19 325 THR A N 1
ATOM 2349 C CA . THR A 1 325 ? -14.255 7.709 5.211 1.00 98.19 325 THR A CA 1
ATOM 2350 C C . THR A 1 325 ? -13.732 6.529 6.031 1.00 98.19 325 THR A C 1
ATOM 2352 O O . THR A 1 325 ? -13.732 5.388 5.562 1.00 98.19 325 THR A O 1
ATOM 2355 N N . VAL A 1 326 ? -13.343 6.769 7.291 1.00 98.50 326 VAL A N 1
ATOM 2356 C CA . VAL A 1 326 ? -12.977 5.683 8.223 1.00 98.50 326 VAL A CA 1
ATOM 2357 C C . VAL A 1 326 ? -14.140 4.707 8.423 1.00 98.50 326 VAL A C 1
ATOM 2359 O O . VAL A 1 326 ? -13.935 3.498 8.427 1.00 98.50 326 VAL A O 1
ATOM 2362 N N . ALA A 1 327 ? -15.374 5.204 8.532 1.00 98.56 327 ALA A N 1
ATOM 2363 C CA . ALA A 1 327 ? -16.546 4.350 8.705 1.00 98.56 327 ALA A CA 1
ATOM 2364 C C . ALA A 1 327 ? -16.790 3.428 7.498 1.00 98.56 327 ALA A C 1
ATOM 2366 O O . ALA A 1 327 ? -17.177 2.276 7.676 1.00 98.56 327 ALA A O 1
ATOM 2367 N N . GLU A 1 328 ? -16.576 3.912 6.272 1.00 98.19 328 GLU A N 1
ATOM 2368 C CA . GLU A 1 328 ? -16.595 3.065 5.072 1.00 98.19 328 GLU A CA 1
ATOM 2369 C C . GLU A 1 328 ? -15.465 2.041 5.090 1.00 98.19 328 GLU A C 1
ATOM 2371 O O . GLU A 1 328 ? -15.725 0.868 4.840 1.00 98.19 328 GLU A O 1
ATOM 2376 N N . ALA A 1 329 ? -14.243 2.449 5.449 1.00 98.62 329 ALA A N 1
ATOM 2377 C CA . ALA A 1 329 ? -13.113 1.530 5.546 1.00 98.62 329 ALA A CA 1
ATOM 2378 C C . ALA A 1 329 ? -13.406 0.390 6.532 1.00 98.62 329 ALA A C 1
ATOM 2380 O O . ALA A 1 329 ? -13.229 -0.771 6.178 1.00 98.62 329 ALA A O 1
ATOM 2381 N N . ILE A 1 330 ? -13.942 0.689 7.723 1.00 98.69 330 ILE A N 1
ATOM 2382 C CA . ILE A 1 330 ? -14.324 -0.326 8.720 1.00 98.69 330 ILE A CA 1
ATOM 2383 C C . ILE A 1 330 ? -15.355 -1.317 8.152 1.00 98.69 330 ILE A C 1
ATOM 2385 O O . ILE A 1 330 ? -15.269 -2.507 8.434 1.00 98.69 330 ILE A O 1
ATOM 2389 N N . ARG A 1 331 ? -16.310 -0.873 7.325 1.00 98.00 331 ARG A N 1
ATOM 2390 C CA . ARG A 1 331 ? -17.327 -1.770 6.738 1.00 98.00 331 ARG A CA 1
ATOM 2391 C C . ARG A 1 331 ? -16.770 -2.727 5.685 1.00 98.00 331 ARG A C 1
ATOM 2393 O O . ARG A 1 331 ? -17.375 -3.773 5.462 1.00 98.00 331 ARG A O 1
ATOM 2400 N N . TRP A 1 332 ? -15.638 -2.398 5.070 1.00 98.06 332 TRP A N 1
ATOM 2401 C CA . TRP A 1 332 ? -14.944 -3.295 4.144 1.00 98.06 332 TRP A CA 1
ATOM 2402 C C . TRP A 1 332 ? -14.131 -4.387 4.845 1.00 98.06 332 TRP A C 1
ATOM 2404 O O . TRP A 1 332 ? -13.802 -5.379 4.211 1.00 98.06 332 TRP A O 1
ATOM 2414 N N . HIS A 1 333 ? -13.819 -4.233 6.135 1.00 98.44 333 HIS A N 1
ATOM 2415 C CA . HIS A 1 333 ? -13.070 -5.246 6.876 1.00 98.44 333 HIS A CA 1
ATOM 2416 C C . HIS A 1 333 ? -13.924 -6.504 7.081 1.00 98.44 333 HIS A C 1
ATOM 2418 O O . HIS A 1 333 ? -14.959 -6.437 7.740 1.00 98.44 333 HIS A O 1
ATOM 2424 N N . GLY A 1 334 ? -13.491 -7.637 6.533 1.00 98.12 334 GLY A N 1
ATOM 2425 C CA . GLY A 1 334 ? -14.051 -8.963 6.792 1.00 98.12 334 GLY A CA 1
ATOM 2426 C C . GLY A 1 334 ? -13.020 -9.866 7.467 1.00 98.12 334 GLY A C 1
ATOM 2427 O O . GLY A 1 334 ? -12.144 -9.372 8.178 1.00 98.12 334 GLY A O 1
ATOM 2428 N N . GLY A 1 335 ? -13.125 -11.179 7.245 1.00 98.25 335 GLY A N 1
ATOM 2429 C CA . GLY A 1 335 ? -12.147 -12.159 7.734 1.00 98.25 335 GLY A CA 1
ATOM 2430 C C . GLY A 1 335 ? -11.929 -12.053 9.245 1.00 98.25 335 GLY A C 1
ATOM 2431 O O . GLY A 1 335 ? -12.895 -11.998 10.012 1.00 98.25 335 GLY A O 1
ATOM 2432 N N . GLU A 1 336 ? -10.670 -11.943 9.656 1.00 98.62 336 GLU A N 1
ATOM 2433 C CA . GLU A 1 336 ? -10.253 -11.764 11.054 1.00 98.62 336 GLU A CA 1
ATOM 2434 C C . GLU A 1 336 ? -10.857 -10.501 11.700 1.00 98.62 336 GLU A C 1
ATOM 2436 O O . GLU A 1 336 ? -11.172 -10.455 12.890 1.00 98.62 336 GLU A O 1
ATOM 2441 N N . ALA A 1 337 ? -11.107 -9.458 10.906 1.00 98.50 337 ALA A N 1
ATOM 2442 C CA . ALA A 1 337 ? -11.654 -8.191 11.383 1.00 98.50 337 ALA A CA 1
ATOM 2443 C C . ALA A 1 337 ? -13.200 -8.144 11.405 1.00 98.50 337 ALA A C 1
ATOM 2445 O O . ALA A 1 337 ? -13.784 -7.159 11.878 1.00 98.50 337 ALA A O 1
ATOM 2446 N N . GLU A 1 338 ? -13.890 -9.207 10.977 1.00 98.31 338 GLU A N 1
ATOM 2447 C CA . GLU A 1 338 ? -15.359 -9.277 10.916 1.00 98.31 338 GLU A CA 1
ATOM 2448 C C . GLU A 1 338 ? -16.005 -9.047 12.296 1.00 98.31 338 GLU A C 1
ATOM 2450 O O . GLU A 1 338 ? -17.010 -8.338 12.434 1.00 98.31 338 GLU A O 1
ATOM 2455 N N . GLY A 1 339 ? -15.401 -9.590 13.359 1.00 97.88 339 GLY A N 1
ATOM 2456 C CA . GLY A 1 339 ? -15.858 -9.367 14.731 1.00 97.88 339 GLY A CA 1
ATOM 2457 C C . GLY A 1 339 ? -15.825 -7.886 15.127 1.00 97.88 339 GLY A C 1
ATOM 2458 O O . GLY A 1 339 ? -16.770 -7.386 15.753 1.00 97.88 339 GLY A O 1
ATOM 2459 N N . ALA A 1 340 ? -14.767 -7.171 14.729 1.00 98.38 340 ALA A N 1
ATOM 2460 C CA . ALA A 1 340 ? -14.597 -5.750 15.011 1.00 98.38 340 ALA A CA 1
ATOM 2461 C C . ALA A 1 340 ? -15.566 -4.883 14.202 1.00 98.38 340 ALA A C 1
ATOM 2463 O O . ALA A 1 340 ? -16.249 -4.032 14.785 1.00 98.38 340 ALA A O 1
ATOM 2464 N N . LYS A 1 341 ? -15.725 -5.169 12.904 1.00 98.50 341 LYS A N 1
ATOM 2465 C CA . LYS A 1 341 ? -16.738 -4.540 12.044 1.00 98.50 341 LYS A CA 1
ATOM 2466 C C . LYS A 1 341 ? -18.137 -4.668 12.643 1.00 98.50 341 LYS A C 1
ATOM 2468 O O . LYS A 1 341 ? -18.815 -3.662 12.856 1.00 98.50 341 LYS A O 1
ATOM 2473 N N . ARG A 1 342 ? -18.559 -5.879 13.019 1.00 98.50 342 ARG A N 1
ATOM 2474 C CA . ARG A 1 342 ? -19.896 -6.103 13.596 1.00 98.50 342 ARG A CA 1
ATOM 2475 C C . ARG A 1 342 ? -20.097 -5.373 14.923 1.00 98.50 342 ARG A C 1
ATOM 2477 O O . ARG A 1 342 ? -21.201 -4.911 15.212 1.00 98.50 342 ARG A O 1
ATOM 2484 N N . ARG A 1 343 ? -19.061 -5.280 15.768 1.00 98.50 343 ARG A N 1
ATOM 2485 C CA . ARG A 1 343 ? -19.123 -4.494 17.014 1.00 98.50 343 ARG A CA 1
ATOM 2486 C C . ARG A 1 343 ? -19.286 -3.004 16.716 1.00 98.50 343 ARG A C 1
ATOM 2488 O O . ARG A 1 343 ? -20.130 -2.381 17.355 1.00 98.50 343 ARG A O 1
ATOM 2495 N N . PHE A 1 344 ? -18.566 -2.468 15.730 1.00 98.62 344 PHE A N 1
ATOM 2496 C CA . PHE A 1 344 ? -18.730 -1.088 15.265 1.00 98.62 344 PHE A CA 1
ATOM 2497 C C . PHE A 1 344 ? -20.141 -0.811 14.732 1.00 98.62 344 PHE A C 1
ATOM 2499 O O . PHE A 1 344 ? -20.763 0.177 15.119 1.00 98.62 344 PHE A O 1
ATOM 2506 N N . GLU A 1 345 ? -20.691 -1.690 13.896 1.00 98.38 345 GLU A N 1
ATOM 2507 C CA . GLU A 1 345 ? -22.031 -1.514 13.318 1.00 98.38 345 GLU A CA 1
ATOM 2508 C C . GLU A 1 345 ? -23.135 -1.481 14.384 1.00 98.38 345 GLU A C 1
ATOM 2510 O O . GLU A 1 345 ? -24.094 -0.716 14.257 1.00 98.38 345 GLU A O 1
ATOM 2515 N N . ARG A 1 346 ? -22.963 -2.238 15.478 1.00 98.38 346 ARG A N 1
ATOM 2516 C CA . ARG A 1 346 ? -23.880 -2.254 16.630 1.00 98.38 346 ARG A CA 1
ATOM 2517 C C . ARG A 1 346 ? -23.790 -1.025 17.538 1.00 98.38 346 ARG A C 1
ATOM 2519 O O . ARG A 1 346 ? -24.667 -0.851 18.384 1.00 98.38 346 ARG A O 1
ATOM 2526 N N . LEU A 1 347 ? -22.757 -0.191 17.412 1.00 98.50 347 LEU A N 1
ATOM 2527 C CA . LEU A 1 347 ? -22.650 1.035 18.203 1.00 98.50 347 LEU A CA 1
ATOM 2528 C C . LEU A 1 347 ? -23.794 2.003 17.870 1.00 98.50 347 LEU A C 1
ATOM 2530 O O . LEU A 1 347 ? -24.330 2.018 16.761 1.00 98.50 347 LEU A O 1
ATOM 2534 N N . SER A 1 348 ? -24.145 2.865 18.827 1.00 98.38 348 SER A N 1
ATOM 2535 C CA . SER A 1 348 ? -25.032 3.997 18.545 1.00 98.38 348 SER A CA 1
ATOM 2536 C C . SER A 1 348 ? -24.390 4.924 17.504 1.00 98.38 348 SER A C 1
ATOM 2538 O O . SER A 1 348 ? -23.167 4.951 17.382 1.00 98.38 348 SER A O 1
ATOM 2540 N N . SER A 1 349 ? -25.178 5.732 16.783 1.00 98.00 349 SER A N 1
ATOM 2541 C CA . SER A 1 349 ? -24.601 6.689 15.818 1.00 98.00 349 SER A CA 1
ATOM 2542 C C . SER A 1 349 ? -23.542 7.581 16.469 1.00 98.00 349 SER A C 1
ATOM 2544 O O . SER A 1 349 ? -22.445 7.701 15.945 1.00 98.00 349 SER A O 1
ATOM 2546 N N . LYS A 1 350 ? -23.824 8.093 17.675 1.00 97.69 350 LYS A N 1
ATOM 2547 C CA . LYS A 1 350 ? -22.890 8.935 18.434 1.00 97.69 350 LYS A CA 1
ATOM 2548 C C . LYS A 1 350 ? -21.593 8.211 18.794 1.00 97.69 350 LYS A C 1
ATOM 2550 O O . LYS A 1 350 ? -20.534 8.826 18.793 1.00 97.69 350 LYS A O 1
ATOM 2555 N N . ASP A 1 351 ? -21.669 6.926 19.134 1.00 98.38 351 ASP A N 1
ATOM 2556 C CA . ASP A 1 351 ? -20.474 6.146 19.460 1.00 98.38 351 ASP A CA 1
ATOM 2557 C C . ASP A 1 351 ? -19.697 5.756 18.188 1.00 98.38 351 ASP A C 1
ATOM 2559 O O . ASP A 1 351 ? -18.469 5.751 18.218 1.00 98.38 351 ASP A O 1
ATOM 2563 N N . ARG A 1 352 ? -20.366 5.510 17.050 1.00 98.31 352 ARG A N 1
ATOM 2564 C CA . ARG A 1 352 ? -19.679 5.347 15.755 1.00 98.31 352 ARG A CA 1
ATOM 2565 C C . ARG A 1 352 ? -18.932 6.613 15.355 1.00 98.31 352 ARG A C 1
ATOM 2567 O O . ARG A 1 352 ? -17.772 6.517 14.962 1.00 98.31 352 ARG A O 1
ATOM 2574 N N . ASP A 1 353 ? -19.558 7.777 15.510 1.00 97.62 353 ASP A N 1
ATOM 2575 C CA . ASP A 1 353 ? -18.933 9.070 15.220 1.00 97.62 353 ASP A CA 1
ATOM 2576 C C . ASP A 1 353 ? -17.733 9.310 16.150 1.00 97.62 353 ASP A C 1
ATOM 2578 O O . ASP A 1 353 ? -16.662 9.698 15.695 1.00 97.62 353 ASP A O 1
ATOM 2582 N N . ALA A 1 354 ? -17.868 8.989 17.442 1.00 98.06 354 ALA A N 1
ATOM 2583 C CA . ALA A 1 354 ? -16.778 9.111 18.410 1.00 98.06 354 ALA A CA 1
ATOM 2584 C C . ALA A 1 354 ? -15.600 8.163 18.123 1.00 98.06 354 ALA A C 1
ATOM 2586 O O . ALA A 1 354 ? -14.450 8.553 18.317 1.00 98.06 354 ALA A O 1
ATOM 2587 N N . LEU A 1 355 ? -15.861 6.927 17.677 1.00 98.25 355 LEU A N 1
ATOM 2588 C CA . LEU A 1 355 ? -14.797 6.008 17.264 1.00 98.25 355 LEU A CA 1
ATOM 2589 C C . LEU A 1 355 ? -14.110 6.493 15.983 1.00 98.25 355 LEU A C 1
ATOM 2591 O O . LEU A 1 355 ? -12.885 6.502 15.915 1.00 98.25 355 LEU A O 1
ATOM 2595 N N . THR A 1 356 ? -14.895 6.923 14.996 1.00 97.62 356 THR A N 1
ATOM 2596 C CA . THR A 1 356 ? -14.394 7.438 13.713 1.00 97.62 356 THR A CA 1
ATOM 2597 C C . THR A 1 356 ? -13.493 8.650 13.948 1.00 97.62 356 THR A C 1
ATOM 2599 O O . THR A 1 356 ? -12.344 8.638 13.523 1.00 97.62 356 THR A O 1
ATOM 2602 N N . ALA A 1 357 ? -13.950 9.633 14.731 1.00 96.44 357 ALA A N 1
ATOM 2603 C CA . ALA A 1 357 ? -13.165 10.819 15.076 1.00 96.44 357 ALA A CA 1
ATOM 2604 C C . ALA A 1 357 ? -11.885 10.489 15.863 1.00 96.44 357 ALA A C 1
ATOM 2606 O O . ALA A 1 357 ? -10.872 11.171 15.718 1.00 96.44 357 ALA A O 1
ATOM 2607 N N . TYR A 1 358 ? -11.909 9.443 16.697 1.00 97.62 358 TYR A N 1
ATOM 2608 C CA . TYR A 1 358 ? -10.704 8.980 17.379 1.00 97.62 358 TYR A CA 1
ATOM 2609 C C . TYR A 1 358 ? -9.682 8.427 16.391 1.00 97.62 358 TYR A C 1
ATOM 2611 O O . TYR A 1 358 ? -8.547 8.880 16.433 1.00 97.62 358 TYR A O 1
ATOM 2619 N N . VAL A 1 359 ? -10.095 7.525 15.491 1.00 97.25 359 VAL A N 1
ATOM 2620 C CA . VAL A 1 359 ? -9.223 6.937 14.458 1.00 97.25 359 VAL A CA 1
ATOM 2621 C C . VAL A 1 359 ? -8.678 7.996 13.505 1.00 97.25 359 VAL A C 1
ATOM 2623 O O . VAL A 1 359 ? -7.515 7.928 13.130 1.00 97.25 359 VAL A O 1
ATOM 2626 N N . GLU A 1 360 ? -9.485 8.986 13.124 1.00 94.75 360 GLU A N 1
ATOM 2627 C CA . GLU A 1 360 ? -9.019 10.092 12.285 1.00 94.75 360 GLU A CA 1
ATOM 2628 C C . GLU A 1 360 ? -7.925 10.908 12.979 1.00 94.75 360 GLU A C 1
ATOM 2630 O O . GLU A 1 360 ? -6.969 11.308 12.323 1.00 94.75 360 GLU A O 1
ATOM 2635 N N . GLY A 1 361 ? -8.037 11.125 14.293 1.00 91.94 361 GLY A N 1
ATOM 2636 C CA . GLY A 1 361 ? -7.050 11.869 15.075 1.00 91.94 361 GLY A CA 1
ATOM 2637 C C . GLY A 1 361 ? -5.805 11.074 15.494 1.00 91.94 361 GLY A C 1
ATOM 2638 O O . GLY A 1 361 ? -4.921 11.664 16.118 1.00 91.94 361 GLY A O 1
ATOM 2639 N N . LEU A 1 362 ? -5.727 9.772 15.192 1.00 92.12 362 LEU A N 1
ATOM 2640 C CA . LEU A 1 362 ? -4.508 8.970 15.366 1.00 92.12 362 LEU A CA 1
ATOM 2641 C C . LEU A 1 362 ? -3.434 9.358 14.347 1.00 92.12 362 LEU A C 1
ATOM 2643 O O . LEU A 1 362 ? -2.257 9.231 14.730 1.00 92.12 362 LEU A O 1
#

Nearest PDB structures (foldseek):
  2v4o-assembly2_D  TM=5.726E-01  e=6.014E+00  Salmonella enterica subsp. enterica serovar Typhimurium str. LT2
  8esr-assembly1_g  TM=4.540E-01  e=9.295E+00  Schizosaccharomyces pombe

Radius of gyration: 20.27 Å; Cα contacts (8 Å, |Δi|>4): 867; chains: 1; bounding box: 53×37×54 Å

Organism: NCBI:txid2528245

Mean predicted aligned error: 4.1 Å